Protein AF-0000000067841092 (afdb_homodimer)

Foldseek 3Di:
DDDPDDDDDPDDDDQWDAFPPPRHTQQDPVSDGDWDWDWDAADPPDPPHGDIDIGTHHPVRVVVVLVVVLVVVCVVCVVVVNNDDDSPCRPPDDDPPVPPPPD/DDDPDDDDDPDDDDQWDAFPPPRHTQQDPVSDGDWDWDWDAADPPDPPHGDIDIGTHHPVRVVVVLVVVLVVVCVVCVVVVNNDDDSPCRPPDDDPPVPPPPD

Radius of gyration: 22.0 Å; Cα contacts (8 Å, |Δi|>4): 301; chains: 2; bounding box: 64×61×65 Å

Sequence (206 aa):
MMMKITGRVETEAVVDVSCDVCGSSTRLETGSLQYGVLHAHWGFGALHDGERYEVHLCEPCFFQTIAYLKQERRITNMFEGDPQQPEDDFGLASRDDFFRDGHMMMKITGRVETEAVVDVSCDVCGSSTRLETGSLQYGVLHAHWGFGALHDGERYEVHLCEPCFFQTIAYLKQERRITNMFEGDPQQPEDDFGLASRDDFFRDGH

Solvent-accessible surface area (backbone atoms only — not comparable to full-atom values): 12360 Å² total; per-residue (Å²): 133,84,79,82,80,84,74,92,71,87,67,93,64,92,85,71,52,54,14,71,47,77,57,46,74,20,54,44,95,89,64,48,76,45,52,25,40,40,34,33,66,34,44,88,91,45,95,54,49,42,35,26,34,52,34,41,24,25,64,68,58,37,52,53,49,51,50,50,47,51,52,51,21,51,55,49,20,60,73,66,72,51,79,67,75,78,66,90,56,68,37,57,66,48,66,71,70,67,74,68,66,78,114,132,86,79,82,81,84,74,90,71,86,66,93,63,92,85,70,52,53,13,69,47,78,58,45,71,20,54,44,95,88,65,48,77,46,53,25,41,41,35,32,65,35,44,90,92,45,97,54,49,42,35,27,35,51,36,43,24,26,64,69,58,36,52,51,50,50,52,50,48,51,50,51,21,52,56,48,20,61,74,67,72,52,78,67,73,78,66,90,56,68,36,57,67,47,64,69,69,67,76,67,66,78,110

pLDDT: mean 79.76, std 18.79, range [28.19, 97.62]

Organism: Pseudomonas putida (strain ATCC 47054 / DSM 6125 / CFBP 8728 / NCIMB 11950 / KT2440) (NCBI:txid160488)

Secondary structure (DSSP, 8-state):
-----------------B-TTT--B-B-TTS-B--EEEEEE--TTSTTTTEEEEEEE-HHHHHHHHHHHHHHHHHHHHHHT---S-STTTTEEEE---GGG--/-----------------B-TTT--B-B-TTS-B--EEEEEE--TTSTTTTEEEEEEE-HHHHHHHHHHHHHHHHHHHHHHT---S-STTTTEEEE---GGG--

Structure (mmCIF, N/CA/C/O backbone):
data_AF-0000000067841092-model_v1
#
loop_
_entity.id
_entity.type
_entity.pdbx_description
1 polymer 'Small CPxCG-related zinc finger protein'
#
loop_
_atom_site.group_PDB
_atom_site.id
_atom_site.type_symbol
_atom_site.label_atom_id
_atom_site.label_alt_id
_atom_site.label_comp_id
_atom_site.label_asym_id
_atom_site.label_entity_id
_atom_site.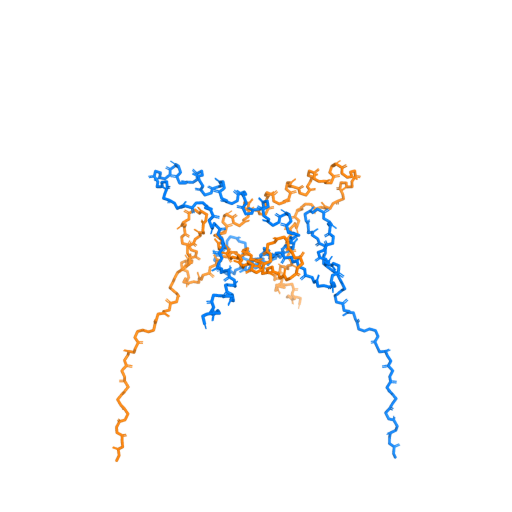label_seq_id
_atom_site.pdbx_PDB_ins_code
_atom_site.Cartn_x
_atom_site.Cartn_y
_atom_site.Cartn_z
_atom_site.occupancy
_atom_site.B_iso_or_equiv
_atom_site.auth_seq_id
_atom_site.auth_comp_id
_atom_site.auth_asym_id
_atom_site.auth_atom_id
_atom_site.pdbx_PDB_model_num
ATOM 1 N N . MET A 1 1 ? 46.219 29.125 4.723 1 48.03 1 MET A N 1
ATOM 2 C CA . MET A 1 1 ? 45.125 28.688 5.594 1 48.03 1 MET A CA 1
ATOM 3 C C . MET A 1 1 ? 43.781 28.906 4.934 1 48.03 1 MET A C 1
ATOM 5 O O . MET A 1 1 ? 43.438 30.031 4.539 1 48.03 1 MET A O 1
ATOM 9 N N . MET A 1 2 ? 43.25 27.938 4.176 1 62.5 2 MET A N 1
ATOM 10 C CA . MET A 1 2 ? 42 28.062 3.412 1 62.5 2 MET A CA 1
ATOM 11 C C . MET A 1 2 ? 40.812 28.172 4.344 1 62.5 2 MET A C 1
ATOM 13 O O . MET A 1 2 ? 40.688 27.422 5.316 1 62.5 2 MET A O 1
ATOM 17 N N . MET A 1 3 ? 40.188 29.344 4.543 1 57.62 3 MET A N 1
ATOM 18 C CA . MET A 1 3 ? 39.031 29.578 5.41 1 57.62 3 MET A CA 1
ATOM 19 C C . MET A 1 3 ? 37.781 28.891 4.852 1 57.62 3 MET A C 1
ATOM 21 O O . MET A 1 3 ? 37.406 29.109 3.695 1 57.62 3 MET A O 1
ATOM 25 N N . LYS A 1 4 ? 37.375 27.75 5.301 1 67 4 LYS A N 1
ATOM 26 C CA . LYS A 1 4 ? 36.094 27.125 4.98 1 67 4 LYS A CA 1
ATOM 27 C C . LYS A 1 4 ? 34.938 28.031 5.391 1 67 4 LYS A C 1
ATOM 29 O O . LYS A 1 4 ? 34.906 28.562 6.496 1 67 4 LYS A O 1
ATOM 34 N N . ILE A 1 5 ? 34.219 28.688 4.449 1 66.31 5 ILE A N 1
ATOM 35 C CA . ILE A 1 5 ? 33.031 29.469 4.746 1 66.31 5 ILE A CA 1
ATOM 36 C C . ILE A 1 5 ? 31.828 28.531 4.828 1 66.31 5 ILE A C 1
ATOM 38 O O . ILE A 1 5 ? 31.531 27.812 3.877 1 66.31 5 ILE A O 1
ATOM 42 N N . THR A 1 6 ? 31.328 28.219 5.938 1 66.94 6 THR A N 1
ATOM 43 C CA . THR A 1 6 ? 30.156 27.375 6.145 1 66.94 6 THR A CA 1
ATOM 44 C C . THR A 1 6 ? 28.875 28.188 6.164 1 66.94 6 THR A C 1
ATOM 46 O O . THR A 1 6 ? 28.875 29.344 6.625 1 66.94 6 THR A O 1
ATOM 49 N N . GLY A 1 7 ? 28.016 28.109 5.051 1 63.88 7 GLY A N 1
ATOM 50 C CA . GLY A 1 7 ? 26.719 28.766 5.105 1 63.88 7 GLY A CA 1
ATOM 51 C C . GLY A 1 7 ? 25.562 27.812 5.238 1 63.88 7 GLY A C 1
ATOM 52 O O . GLY A 1 7 ? 25.75 26.594 5.172 1 63.88 7 GLY A O 1
ATOM 53 N N . ARG A 1 8 ? 24.391 28.328 5.758 1 65.44 8 ARG A N 1
ATOM 54 C CA . ARG A 1 8 ? 23.141 27.562 5.906 1 65.44 8 ARG A CA 1
ATOM 55 C C . ARG A 1 8 ? 22.5 27.312 4.551 1 65.44 8 ARG A C 1
ATOM 57 O O . ARG A 1 8 ? 22.344 28.234 3.75 1 65.44 8 ARG A O 1
ATOM 64 N N . VAL A 1 9 ? 22.719 26.062 3.982 1 67.38 9 VAL A N 1
ATOM 65 C CA . VAL A 1 9 ? 22 25.719 2.762 1 67.38 9 VAL A CA 1
ATOM 66 C C . VAL A 1 9 ? 20.641 25.141 3.117 1 67.38 9 VAL A C 1
ATOM 68 O O . VAL A 1 9 ? 20.531 24.312 4.031 1 67.38 9 VAL A O 1
ATOM 71 N N . GLU A 1 10 ? 19.562 25.875 2.773 1 62.41 10 GLU A N 1
ATOM 72 C CA . GLU A 1 10 ? 18.219 25.344 2.928 1 62.41 10 GLU A CA 1
ATOM 73 C C . GLU A 1 10 ? 18 24.125 2.039 1 62.41 10 GLU A C 1
ATOM 75 O O . GLU A 1 10 ? 18.25 24.172 0.832 1 62.41 10 GLU A O 1
ATOM 80 N N . THR A 1 11 ? 18.312 22.938 2.697 1 70.81 11 THR A N 1
ATOM 81 C CA . THR A 1 11 ? 18 21.766 1.894 1 70.81 11 THR A CA 1
ATOM 82 C C . THR A 1 11 ? 16.516 21.453 1.913 1 70.81 11 THR A C 1
ATOM 84 O O . THR A 1 11 ? 15.82 21.797 2.879 1 70.81 11 THR A O 1
ATOM 87 N N . GLU A 1 12 ? 15.992 21.156 0.729 1 68.31 12 GLU A N 1
ATOM 88 C CA . GLU A 1 12 ? 14.594 20.75 0.657 1 68.31 12 GLU A CA 1
ATOM 89 C C . GLU A 1 12 ? 14.344 19.484 1.46 1 68.31 12 GLU A C 1
ATOM 91 O O . GLU A 1 12 ? 15.031 18.469 1.272 1 68.31 12 GLU A O 1
ATOM 96 N N . ALA A 1 13 ? 13.852 19.719 2.719 1 75.62 13 ALA A N 1
ATOM 97 C CA . ALA A 1 13 ? 13.477 18.547 3.5 1 75.62 13 ALA A CA 1
ATOM 98 C C . ALA A 1 13 ? 11.969 18.312 3.449 1 75.62 13 ALA A C 1
ATOM 100 O O . ALA A 1 13 ? 11.188 19.266 3.334 1 75.62 13 ALA A O 1
ATOM 101 N N . VAL A 1 14 ? 11.633 16.953 3.273 1 72 14 VAL A N 1
ATOM 102 C CA . VAL A 1 14 ? 10.203 16.656 3.354 1 72 14 VAL A CA 1
ATOM 103 C C . VAL A 1 14 ? 9.664 17.078 4.719 1 72 14 VAL A C 1
ATOM 105 O O . VAL A 1 14 ? 10.094 16.547 5.75 1 72 14 VAL A O 1
ATOM 108 N N . VAL A 1 15 ? 8.789 18.125 4.742 1 81.75 15 VAL A N 1
ATOM 109 C CA . VAL A 1 15 ? 8.281 18.656 6.008 1 81.75 15 VAL A CA 1
ATOM 110 C C . VAL A 1 15 ? 6.926 18.031 6.32 1 81.75 15 VAL A C 1
ATOM 112 O O . VAL A 1 15 ? 6.551 17.906 7.488 1 81.75 15 VAL A O 1
ATOM 115 N N . ASP A 1 16 ? 6.207 17.625 5.242 1 90.38 16 ASP A N 1
ATOM 116 C CA . ASP A 1 16 ? 4.898 17.016 5.469 1 90.38 16 ASP A CA 1
ATOM 117 C C . ASP A 1 16 ? 4.496 16.125 4.289 1 90.38 16 ASP A C 1
ATOM 119 O O . ASP A 1 16 ? 5.027 16.266 3.188 1 90.38 16 ASP A O 1
ATOM 123 N N . VAL A 1 17 ? 3.695 15.148 4.578 1 92.94 17 VAL A N 1
ATOM 124 C CA . VAL A 1 17 ? 3.078 14.297 3.566 1 92.94 17 VAL A CA 1
ATOM 125 C C . VAL A 1 17 ? 1.558 14.391 3.668 1 92.94 17 VAL A C 1
ATOM 127 O O . VAL A 1 17 ? 0.985 14.156 4.734 1 92.94 17 VAL A O 1
ATOM 130 N N . SER A 1 18 ? 0.948 14.812 2.562 1 94.94 18 SER A N 1
ATOM 131 C CA . SER A 1 18 ? -0.51 14.867 2.547 1 94.94 18 SER A CA 1
ATOM 132 C C . SER A 1 18 ? -1.109 13.562 2.033 1 94.94 18 SER A C 1
ATOM 134 O O . SER A 1 18 ? -0.555 12.938 1.132 1 94.94 18 SER A O 1
ATOM 136 N N . CYS A 1 19 ? -2.189 13.203 2.605 1 96.19 19 CYS A N 1
ATOM 137 C CA . CYS A 1 19 ? -2.943 12.055 2.111 1 96.19 19 CYS A CA 1
ATOM 138 C C . CYS A 1 19 ? -3.389 12.281 0.671 1 96.19 19 CYS A C 1
ATOM 140 O O . CYS A 1 19 ? -3.994 13.305 0.354 1 96.19 19 CYS A O 1
ATOM 142 N N . ASP A 1 20 ? -3.168 11.281 -0.149 1 94.44 20 ASP A N 1
ATOM 143 C CA . ASP A 1 20 ? -3.48 11.414 -1.568 1 94.44 20 ASP A CA 1
ATOM 144 C C . ASP A 1 20 ? -4.984 11.32 -1.812 1 94.44 20 ASP A C 1
ATOM 146 O O . ASP A 1 20 ? -5.465 11.672 -2.893 1 94.44 20 ASP A O 1
ATOM 150 N N . VAL A 1 21 ? -5.719 10.891 -0.844 1 95.25 21 VAL A N 1
ATOM 151 C CA . VAL A 1 21 ? -7.156 10.688 -1.006 1 95.25 21 VAL A CA 1
ATOM 152 C C . VAL A 1 21 ? -7.914 11.906 -0.498 1 95.25 21 VAL A C 1
ATOM 154 O O . VAL A 1 21 ? -8.633 12.562 -1.259 1 95.25 21 VAL A O 1
ATOM 157 N N . CYS A 1 22 ? -7.625 12.312 0.733 1 94.56 22 CYS A N 1
ATOM 158 C CA . CYS A 1 22 ? -8.469 13.328 1.348 1 94.56 22 CYS A CA 1
ATOM 159 C C . CYS A 1 22 ? -7.727 14.648 1.476 1 94.56 22 CYS A C 1
ATOM 161 O O . CYS A 1 22 ? -8.328 15.672 1.81 1 94.56 22 CYS A O 1
ATOM 163 N N . GLY A 1 23 ? -6.418 14.617 1.379 1 93.56 23 GLY A N 1
ATOM 164 C CA . GLY A 1 23 ? -5.641 15.852 1.391 1 93.56 23 GLY A CA 1
ATOM 165 C C . GLY A 1 23 ? -5.168 16.234 2.777 1 93.56 23 GLY A C 1
ATOM 166 O O . GLY A 1 23 ? -4.422 17.203 2.932 1 93.56 23 GLY A O 1
ATOM 167 N N . SER A 1 24 ? -5.523 15.477 3.732 1 93.75 24 SER A N 1
ATOM 168 C CA . SER A 1 24 ? -5.133 15.82 5.098 1 93.75 24 SER A CA 1
ATOM 169 C C . SER A 1 24 ? -3.639 15.594 5.312 1 93.75 24 SER A C 1
ATOM 171 O O . SER A 1 24 ? -3.049 14.688 4.715 1 93.75 24 SER A O 1
ATOM 173 N N . SER A 1 25 ? -3.094 16.391 6.207 1 94.44 25 SER A N 1
ATOM 174 C CA . SER A 1 25 ? -1.707 16.203 6.617 1 94.44 25 SER A CA 1
ATOM 175 C C . SER A 1 25 ? -1.536 14.914 7.418 1 94.44 25 SER A C 1
ATOM 177 O O . SER A 1 25 ? -2.414 14.539 8.203 1 94.44 25 SER A O 1
ATOM 179 N N . THR A 1 26 ? -0.365 14.266 7.23 1 95.44 26 THR A N 1
ATOM 180 C CA . THR A 1 26 ? -0.086 13.047 7.992 1 95.44 26 THR A CA 1
ATOM 181 C C . THR A 1 26 ? 0.897 13.336 9.125 1 95.44 26 THR A C 1
ATOM 183 O O . THR A 1 26 ? 1.404 12.406 9.766 1 95.44 26 THR A O 1
ATOM 186 N N . ARG A 1 27 ? 1.208 14.555 9.312 1 93.75 27 ARG A N 1
ATOM 187 C CA . ARG A 1 27 ? 2.078 14.977 10.406 1 93.75 27 ARG A CA 1
ATOM 188 C C . ARG A 1 27 ? 1.312 15.039 11.727 1 93.75 27 ARG A C 1
ATOM 190 O O . ARG A 1 27 ? 0.289 15.727 11.82 1 93.75 27 ARG A O 1
ATOM 197 N N . LEU A 1 28 ? 1.836 14.312 12.727 1 92.44 28 LEU A N 1
ATOM 198 C CA . LEU A 1 28 ? 1.218 14.336 14.047 1 92.44 28 LEU A CA 1
ATOM 199 C C . LEU A 1 28 ? 1.711 15.531 14.852 1 92.44 28 LEU A C 1
ATOM 201 O O . LEU A 1 28 ? 2.654 16.219 14.445 1 92.44 28 LEU A O 1
ATOM 205 N N . GLU A 1 29 ? 1.059 15.797 15.961 1 87.88 29 GLU A N 1
ATOM 206 C CA . GLU A 1 29 ? 1.453 16.891 16.844 1 87.88 29 GLU A CA 1
ATOM 207 C C . GLU A 1 29 ? 2.883 16.703 17.344 1 87.88 29 GLU A C 1
ATOM 209 O O . GLU A 1 29 ? 3.592 17.688 17.594 1 87.88 29 GLU A O 1
ATOM 214 N N . THR A 1 30 ? 3.295 15.492 17.484 1 87.44 30 THR A N 1
ATOM 215 C CA . THR A 1 30 ? 4.637 15.164 17.938 1 87.44 30 THR A CA 1
ATOM 216 C C . THR A 1 30 ? 5.68 15.531 16.891 1 87.44 30 THR A C 1
ATOM 218 O O . T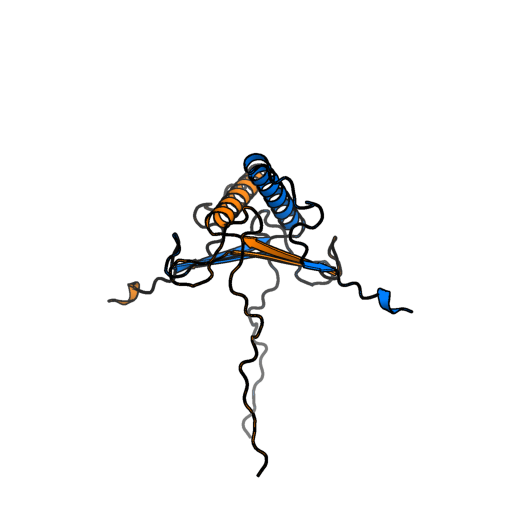HR A 1 30 ? 6.879 15.531 17.172 1 87.44 30 THR A O 1
ATOM 221 N N . GLY A 1 31 ? 5.188 15.781 15.656 1 89.06 31 GLY A N 1
ATOM 222 C CA . GLY A 1 31 ? 6.102 16.109 14.578 1 89.06 31 GLY A CA 1
ATOM 223 C C . GLY A 1 31 ? 6.391 14.922 13.672 1 89.06 31 GLY A C 1
ATOM 224 O O . GLY A 1 31 ? 6.953 15.086 12.586 1 89.06 31 GLY A O 1
ATOM 225 N N . SER A 1 32 ? 6.004 13.82 14.055 1 91.44 32 SER A N 1
ATOM 226 C CA . SER A 1 32 ? 6.27 12.625 13.273 1 91.44 32 SER A CA 1
ATOM 227 C C . SER A 1 32 ? 5.281 12.484 12.117 1 91.44 32 SER A C 1
ATOM 229 O O . SER A 1 32 ? 4.121 12.883 12.234 1 91.44 32 SER A O 1
ATOM 231 N N . LEU A 1 33 ? 5.797 11.93 11.023 1 92.56 33 LEU A N 1
ATOM 232 C CA . LEU A 1 33 ? 4.949 11.602 9.883 1 92.56 33 LEU A CA 1
ATOM 233 C C . LEU A 1 33 ? 4.434 10.164 9.977 1 92.56 33 LEU A C 1
ATOM 235 O O . LEU A 1 33 ? 5.223 9.227 10.078 1 92.56 33 LEU A O 1
ATOM 239 N N . GLN A 1 34 ? 3.109 10.039 10.055 1 93.56 34 GLN A N 1
ATOM 240 C CA . GLN A 1 34 ? 2.48 8.727 10.148 1 93.56 34 GLN A CA 1
ATOM 241 C C . GLN A 1 34 ? 1.478 8.508 9.023 1 93.56 34 GLN A C 1
ATOM 243 O O . GLN A 1 34 ? 0.443 9.172 8.969 1 93.56 34 GLN A O 1
ATOM 248 N N . TYR A 1 35 ? 1.843 7.621 8.148 1 96.12 35 TYR A N 1
ATOM 249 C CA . TYR A 1 35 ? 0.972 7.355 7.008 1 96.12 35 TYR A CA 1
ATOM 250 C C . TYR A 1 35 ? 1.185 5.941 6.477 1 96.12 35 TYR A C 1
ATOM 252 O O . TYR A 1 35 ? 2.197 5.305 6.777 1 96.12 35 TYR A O 1
ATOM 260 N N . GLY A 1 36 ? 0.156 5.359 5.836 1 97.19 36 GLY A N 1
ATOM 261 C CA . GLY A 1 36 ? 0.292 4.133 5.07 1 97.19 36 GLY A CA 1
ATOM 262 C C . GLY A 1 36 ? 0.669 4.367 3.621 1 97.19 36 GLY A C 1
ATOM 263 O O . GLY A 1 36 ? 0.52 5.48 3.109 1 97.19 36 GLY A O 1
ATOM 264 N N . VAL A 1 37 ? 1.295 3.371 3.01 1 96.88 37 VAL A N 1
ATOM 265 C CA . VAL A 1 37 ? 1.716 3.49 1.618 1 96.88 37 VAL A CA 1
ATOM 266 C C . VAL A 1 37 ? 1.188 2.301 0.817 1 96.88 37 VAL A C 1
ATOM 268 O O . VAL A 1 37 ? 1.332 1.15 1.234 1 96.88 37 VAL A O 1
ATOM 271 N N . LEU A 1 38 ? 0.474 2.59 -0.283 1 97.62 38 LEU A N 1
ATOM 272 C CA . LEU A 1 38 ? 0.168 1.627 -1.335 1 97.62 38 LEU A CA 1
ATOM 273 C C . LEU A 1 38 ? 1.107 1.803 -2.523 1 97.62 38 LEU A C 1
ATOM 275 O O . LEU A 1 38 ? 1.132 2.865 -3.148 1 97.62 38 LEU A O 1
ATOM 279 N N . HIS A 1 39 ? 1.909 0.795 -2.807 1 96.69 39 HIS A N 1
ATOM 280 C CA . HIS A 1 39 ? 2.863 0.954 -3.898 1 96.69 39 HIS A CA 1
ATOM 281 C C . HIS A 1 39 ? 3.031 -0.346 -4.676 1 96.69 39 HIS A C 1
ATOM 283 O O . HIS A 1 39 ? 2.729 -1.426 -4.164 1 96.69 39 HIS A O 1
ATOM 289 N N . ALA A 1 40 ? 3.438 -0.177 -5.875 1 95.62 40 ALA A N 1
ATOM 290 C CA . ALA A 1 40 ? 3.793 -1.292 -6.75 1 95.62 40 ALA A CA 1
ATOM 291 C C . ALA A 1 40 ? 4.742 -0.84 -7.855 1 95.62 40 ALA A C 1
ATOM 293 O O . ALA A 1 40 ? 4.742 0.332 -8.242 1 95.62 40 ALA A O 1
ATOM 294 N N . HIS A 1 41 ? 5.617 -1.742 -8.172 1 94.19 41 HIS A N 1
ATOM 295 C CA . HIS A 1 41 ? 6.438 -1.612 -9.367 1 94.19 41 HIS A CA 1
ATOM 296 C C . HIS A 1 41 ? 6.273 -2.82 -10.289 1 94.19 41 HIS A C 1
ATOM 298 O O . HIS A 1 41 ? 6.742 -3.914 -9.969 1 94.19 41 HIS A O 1
ATOM 304 N N . TRP A 1 42 ? 5.68 -2.553 -11.438 1 92.81 42 TRP A N 1
ATOM 305 C CA . TRP A 1 42 ? 5.363 -3.639 -12.359 1 92.81 42 TRP A CA 1
ATOM 306 C C . TRP A 1 42 ? 6.441 -3.779 -13.43 1 92.81 42 TRP A C 1
ATOM 308 O O . TRP A 1 42 ? 6.836 -2.793 -14.055 1 92.81 42 TRP A O 1
ATOM 318 N N . GLY A 1 43 ? 6.875 -4.961 -13.508 1 91.19 43 GLY A N 1
ATOM 319 C CA . GLY A 1 43 ? 7.922 -5.258 -14.477 1 91.19 43 GLY A CA 1
ATOM 320 C C . GLY A 1 43 ? 7.438 -6.102 -15.641 1 91.19 43 GLY A C 1
ATOM 321 O O . GLY A 1 43 ? 6.23 -6.238 -15.852 1 91.19 43 GLY A O 1
ATOM 322 N N . PHE A 1 44 ? 8.43 -6.602 -16.344 1 90.25 44 PHE A N 1
ATOM 323 C CA . PHE A 1 44 ? 8.156 -7.398 -17.531 1 90.25 44 PHE A CA 1
ATOM 324 C C . PHE A 1 44 ? 7.203 -8.539 -17.219 1 90.25 44 PHE A C 1
ATOM 326 O O . PHE A 1 44 ? 7.359 -9.227 -16.203 1 90.25 44 PHE A O 1
ATOM 333 N N . GLY A 1 45 ? 6.176 -8.727 -18.203 1 89 45 GLY A N 1
ATOM 334 C CA . GLY A 1 45 ? 5.203 -9.797 -18.031 1 89 45 GLY A CA 1
ATOM 335 C C . GLY A 1 45 ? 3.9 -9.312 -17.406 1 89 45 GLY A C 1
ATOM 336 O O . GLY A 1 45 ? 2.863 -9.969 -17.547 1 89 45 GLY A O 1
ATOM 337 N N . ALA A 1 46 ? 3.926 -8.227 -16.641 1 89 46 ALA A N 1
ATOM 338 C CA . ALA A 1 46 ? 2.715 -7.645 -16.078 1 89 46 ALA A CA 1
ATOM 339 C C . ALA A 1 46 ? 1.938 -6.863 -17.141 1 89 46 ALA A C 1
ATOM 341 O O . ALA A 1 46 ? 2.506 -6.43 -18.141 1 89 46 ALA A O 1
ATOM 342 N N . LEU A 1 47 ? 0.62 -6.738 -16.938 1 89.31 47 LEU A N 1
ATOM 343 C CA . LEU A 1 47 ? -0.226 -5.961 -17.828 1 89.31 47 LEU A CA 1
ATOM 344 C C . LEU A 1 47 ? 0.214 -4.5 -17.859 1 89.31 47 LEU A C 1
ATOM 346 O O . LEU A 1 47 ? 0.131 -3.848 -18.906 1 89.31 47 LEU A O 1
ATOM 350 N N . HIS A 1 48 ? 0.779 -4.004 -16.859 1 89.88 48 HIS A N 1
ATOM 351 C CA . HIS A 1 48 ? 1.183 -2.607 -16.719 1 89.88 48 HIS A CA 1
ATOM 352 C C . HIS A 1 48 ? 2.697 -2.48 -16.609 1 89.88 48 HIS A C 1
ATOM 354 O O . HIS A 1 48 ? 3.199 -1.681 -15.812 1 89.88 48 HIS A O 1
ATOM 360 N N . ASP A 1 49 ? 3.297 -3.203 -17.375 1 89.12 49 ASP A N 1
ATOM 361 C CA . ASP A 1 49 ? 4.754 -3.262 -17.406 1 89.12 49 ASP A CA 1
ATOM 362 C C . ASP A 1 49 ? 5.359 -1.859 -17.453 1 89.12 49 ASP A C 1
ATOM 364 O O . ASP A 1 49 ? 4.934 -1.015 -18.234 1 89.12 49 ASP A O 1
ATOM 368 N N . GLY A 1 50 ? 6.309 -1.638 -16.484 1 88.75 50 GLY A N 1
ATOM 369 C CA . GLY A 1 50 ? 7.039 -0.38 -16.5 1 88.75 50 GLY A CA 1
ATOM 370 C C . GLY A 1 50 ? 6.406 0.683 -15.617 1 88.75 50 GLY A C 1
ATOM 371 O O . GLY A 1 50 ? 6.965 1.769 -15.445 1 88.75 50 GLY A O 1
ATOM 372 N N . GLU A 1 51 ? 5.25 0.432 -15.055 1 89.38 51 GLU A N 1
ATOM 373 C CA . GLU A 1 51 ? 4.551 1.427 -14.242 1 89.38 51 GLU A CA 1
ATOM 374 C C . GLU A 1 51 ? 4.883 1.264 -12.758 1 89.38 51 GLU A C 1
ATOM 376 O O . GLU A 1 51 ? 4.988 0.141 -12.266 1 89.38 51 GLU A O 1
ATOM 381 N N . ARG A 1 52 ? 5.125 2.371 -12.133 1 92.38 52 ARG A N 1
ATOM 382 C CA . ARG A 1 52 ? 5.352 2.438 -10.695 1 92.38 52 ARG A CA 1
ATOM 383 C C . ARG A 1 52 ? 4.27 3.268 -10.008 1 92.38 52 ARG A C 1
ATOM 385 O O . ARG A 1 52 ? 3.959 4.379 -10.445 1 92.38 52 ARG A O 1
ATOM 392 N N . TYR A 1 53 ? 3.643 2.773 -9.023 1 93.25 53 TYR A N 1
ATOM 393 C CA . TYR A 1 53 ? 2.584 3.434 -8.273 1 93.25 53 TYR A CA 1
ATOM 394 C C . TYR A 1 53 ? 3.004 3.664 -6.828 1 93.25 53 TYR A C 1
ATOM 396 O O . TYR A 1 53 ? 3.715 2.842 -6.242 1 93.25 53 TYR A O 1
ATOM 404 N N . GLU A 1 54 ? 2.684 4.777 -6.27 1 94.94 54 GLU A N 1
ATOM 405 C CA . GLU A 1 54 ? 2.859 5.125 -4.863 1 94.94 54 GLU A CA 1
ATOM 406 C C . GLU A 1 54 ? 1.755 6.062 -4.383 1 94.94 54 GLU A C 1
ATOM 408 O O . GLU A 1 54 ? 1.572 7.148 -4.938 1 94.94 54 GLU A O 1
ATOM 413 N N . VAL A 1 55 ? 0.983 5.625 -3.463 1 95.5 55 VAL A N 1
ATOM 414 C CA . VAL A 1 55 ? -0.117 6.387 -2.885 1 95.5 55 VAL A CA 1
ATOM 415 C C . VAL A 1 55 ? 0.06 6.484 -1.371 1 95.5 55 VAL A C 1
ATOM 417 O O . VAL A 1 55 ? 0.288 5.473 -0.701 1 95.5 55 VAL A O 1
ATOM 420 N N . HIS A 1 56 ? 0.059 7.652 -0.816 1 96.44 56 HIS A N 1
ATOM 421 C CA . HIS A 1 56 ? 0.168 7.879 0.62 1 96.44 56 HIS A CA 1
ATOM 422 C C . HIS A 1 56 ? -1.204 8.094 1.251 1 96.44 56 HIS A C 1
ATOM 424 O O . HIS A 1 56 ? -2.014 8.867 0.74 1 96.44 56 HIS A O 1
ATOM 430 N N . LEU A 1 57 ? -1.412 7.387 2.348 1 97.25 57 LEU A N 1
ATOM 431 C CA . LEU A 1 57 ? -2.721 7.402 2.99 1 97.25 57 LEU A CA 1
ATOM 432 C C . LEU A 1 57 ? -2.602 7.828 4.449 1 97.25 57 LEU A C 1
ATOM 434 O O . LEU A 1 57 ? -1.754 7.316 5.184 1 97.25 57 LEU A O 1
ATOM 438 N N . CYS A 1 58 ? -3.453 8.797 4.859 1 96.81 58 CYS A N 1
ATOM 439 C CA . CYS A 1 58 ? -3.58 9.07 6.285 1 96.81 58 CYS A CA 1
ATOM 440 C C . CYS A 1 58 ? -4.199 7.887 7.016 1 96.81 58 CYS A C 1
ATOM 442 O O . CYS A 1 58 ? -4.668 6.938 6.379 1 96.81 58 CYS A O 1
ATOM 444 N N . GLU A 1 59 ? -4.172 7.949 8.328 1 96.88 59 GLU A N 1
ATOM 445 C CA . GLU A 1 59 ? -4.613 6.816 9.141 1 96.88 59 GLU A CA 1
ATOM 446 C C . GLU A 1 59 ? -6.074 6.473 8.867 1 96.88 59 GLU A C 1
ATOM 448 O O . GLU A 1 59 ? -6.41 5.312 8.625 1 96.88 59 GLU A O 1
ATOM 453 N N . PRO A 1 60 ? -7.004 7.418 8.805 1 96.5 60 PRO A N 1
ATOM 454 C CA . PRO A 1 60 ? -8.391 7.066 8.5 1 96.5 60 PRO A CA 1
ATOM 455 C C . PRO A 1 60 ? -8.547 6.465 7.105 1 96.5 60 PRO A C 1
ATOM 457 O O . PRO A 1 60 ? -9.227 5.449 6.938 1 96.5 60 PRO A O 1
ATOM 460 N N . CYS A 1 61 ? -7.953 7.043 6.102 1 97.12 61 CYS A N 1
ATOM 461 C CA . CYS A 1 61 ? -8.07 6.531 4.742 1 97.12 61 CYS A CA 1
ATOM 462 C C . CYS A 1 61 ? -7.434 5.152 4.621 1 97.12 61 CYS A C 1
ATOM 464 O O . CYS A 1 61 ? -7.91 4.309 3.859 1 97.12 61 CYS A O 1
ATOM 466 N N . PHE A 1 62 ? -6.359 4.938 5.316 1 97.5 62 PHE A N 1
ATOM 467 C CA . PHE A 1 62 ? -5.711 3.631 5.328 1 97.5 62 PHE A CA 1
ATOM 468 C C . PHE A 1 62 ? -6.672 2.557 5.824 1 97.5 62 PHE A C 1
ATOM 470 O O . PHE A 1 62 ? -6.867 1.537 5.16 1 97.5 62 PHE A O 1
ATOM 477 N N . PHE A 1 63 ? -7.258 2.771 6.922 1 96.25 63 PHE A N 1
ATOM 478 C CA . PHE A 1 63 ? -8.094 1.734 7.508 1 96.25 63 PHE A CA 1
ATOM 479 C C . PHE A 1 63 ? -9.398 1.589 6.734 1 96.25 63 PHE A C 1
ATOM 481 O O . PHE A 1 63 ? -9.984 0.503 6.684 1 96.25 63 PHE A O 1
ATOM 488 N N . GLN A 1 64 ? -9.867 2.721 6.121 1 97.19 64 GLN A N 1
ATOM 489 C CA . GLN A 1 64 ? -10.969 2.559 5.184 1 97.19 64 GLN A CA 1
ATOM 490 C C . GLN A 1 64 ? -10.586 1.627 4.039 1 97.19 64 GLN A C 1
ATOM 492 O O . GLN A 1 64 ? -11.406 0.818 3.588 1 97.19 64 GLN A O 1
ATOM 497 N N . THR A 1 65 ? -9.398 1.765 3.516 1 97.5 65 THR A N 1
ATOM 498 C CA . THR A 1 65 ? -8.906 0.889 2.455 1 97.5 65 THR A CA 1
ATOM 499 C C . THR A 1 65 ? -8.828 -0.555 2.941 1 97.5 65 THR A C 1
ATOM 501 O O . THR A 1 65 ? -9.227 -1.479 2.23 1 97.5 65 THR A O 1
ATOM 504 N N . ILE A 1 66 ? -8.281 -0.767 4.195 1 96.31 66 ILE A N 1
ATOM 505 C CA . ILE A 1 66 ? -8.234 -2.096 4.793 1 96.31 66 ILE A CA 1
ATOM 506 C C . ILE A 1 66 ? -9.641 -2.689 4.848 1 96.31 66 ILE A C 1
ATOM 508 O O . ILE A 1 66 ? -9.852 -3.85 4.484 1 96.31 66 ILE A O 1
ATOM 512 N N . ALA A 1 67 ? -10.602 -1.915 5.301 1 95.25 67 ALA A N 1
ATOM 513 C CA . ALA A 1 67 ? -11.984 -2.373 5.379 1 95.25 67 ALA A CA 1
ATOM 514 C C . ALA A 1 67 ? -12.5 -2.783 4 1 95.25 67 ALA A C 1
ATOM 516 O O . ALA A 1 67 ? -13.188 -3.799 3.867 1 95.25 67 ALA A O 1
ATOM 517 N N . TYR A 1 68 ? -12.25 -1.989 3.027 1 96.12 68 TYR A N 1
ATOM 518 C CA . TYR A 1 68 ? -12.641 -2.303 1.658 1 96.12 68 TYR A CA 1
ATOM 519 C C . TYR A 1 68 ? -12.062 -3.641 1.218 1 96.12 68 TYR A C 1
ATOM 521 O O . TYR A 1 68 ? -12.781 -4.492 0.686 1 96.12 68 TYR A O 1
ATOM 529 N N . LEU A 1 69 ? -10.75 -3.83 1.41 1 96.62 69 LEU A N 1
ATOM 530 C CA . LEU A 1 69 ? -10.078 -5.051 0.982 1 96.62 69 LEU A CA 1
ATOM 531 C C . LEU A 1 69 ? -10.641 -6.266 1.72 1 96.62 69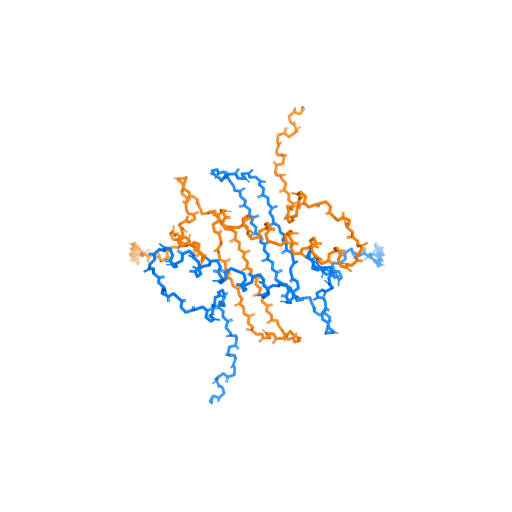 LEU A C 1
ATOM 533 O O . LEU A 1 69 ? -10.758 -7.348 1.141 1 96.62 69 LEU A O 1
ATOM 537 N N . LYS A 1 70 ? -10.961 -6.07 3.02 1 93.38 70 LYS A N 1
ATOM 538 C CA . LYS A 1 70 ? -11.602 -7.133 3.785 1 93.38 70 LYS A CA 1
ATOM 539 C C . LYS A 1 70 ? -12.938 -7.531 3.162 1 93.38 70 LYS A C 1
ATOM 541 O O . LYS A 1 70 ? -13.25 -8.719 3.051 1 93.38 70 LYS A O 1
ATOM 546 N N . GLN A 1 71 ? -13.703 -6.535 2.84 1 93.88 71 GLN A N 1
ATOM 547 C CA . GLN A 1 71 ? -14.992 -6.781 2.201 1 93.88 71 GLN A CA 1
ATOM 548 C C . GLN A 1 71 ? -14.82 -7.531 0.883 1 93.88 71 GLN A C 1
ATOM 550 O O . GLN A 1 71 ? -15.555 -8.477 0.598 1 93.88 71 GLN A O 1
ATOM 555 N N . GLU A 1 72 ? -13.875 -7.105 0.037 1 94.44 72 GLU A N 1
ATOM 556 C CA . GLU A 1 72 ? -13.617 -7.762 -1.24 1 94.44 72 GLU A CA 1
ATOM 557 C C . GLU A 1 72 ? -13.211 -9.219 -1.041 1 94.44 72 GLU A C 1
ATOM 559 O O . GLU A 1 72 ? -13.609 -10.094 -1.819 1 94.44 72 GLU A O 1
ATOM 564 N N . ARG A 1 73 ? -12.383 -9.461 -0.078 1 92.62 73 ARG A N 1
ATOM 565 C CA . ARG A 1 73 ? -12.008 -10.836 0.237 1 92.62 73 ARG A CA 1
ATOM 566 C C . ARG A 1 73 ? -13.227 -11.672 0.595 1 92.62 73 ARG A C 1
ATOM 568 O O . ARG A 1 73 ? -13.359 -12.812 0.149 1 92.62 73 ARG A O 1
ATOM 575 N N . ARG A 1 74 ? -14.102 -11.141 1.456 1 90.31 74 ARG A N 1
ATOM 576 C CA . ARG A 1 74 ? -15.336 -11.828 1.836 1 90.31 74 ARG A CA 1
ATOM 577 C C . ARG A 1 74 ? -16.172 -12.156 0.61 1 90.31 74 ARG A C 1
ATOM 579 O O . ARG A 1 74 ? -16.703 -13.266 0.489 1 90.31 74 ARG A O 1
ATOM 586 N N . ILE A 1 75 ? -16.25 -11.25 -0.269 1 90.19 75 ILE A N 1
ATOM 587 C CA . ILE A 1 75 ? -17.047 -11.414 -1.476 1 90.19 75 ILE A CA 1
ATOM 588 C C . ILE A 1 75 ? -16.453 -12.523 -2.342 1 90.19 75 ILE A C 1
ATOM 590 O O . ILE A 1 75 ? -17.188 -13.383 -2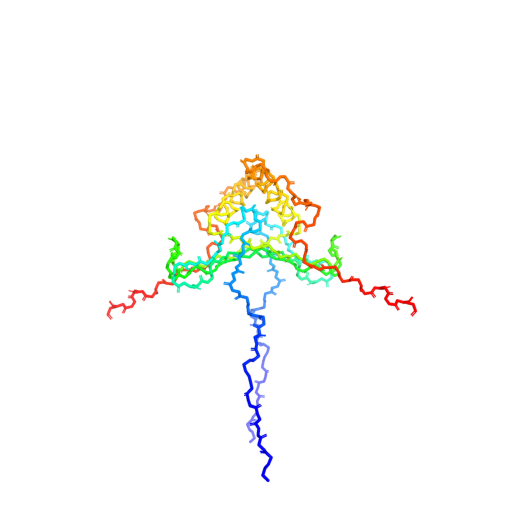.848 1 90.19 75 ILE A O 1
ATOM 594 N N . THR A 1 76 ? -15.125 -12.484 -2.525 1 87.25 76 THR A N 1
ATOM 595 C CA . THR A 1 76 ? -14.438 -13.484 -3.34 1 87.25 76 THR A CA 1
ATOM 596 C C . THR A 1 76 ? -14.617 -14.875 -2.75 1 87.25 76 THR A C 1
ATOM 598 O O . THR A 1 76 ? -14.812 -15.852 -3.484 1 87.25 76 THR A O 1
ATOM 601 N N . ASN A 1 77 ? -14.539 -14.969 -1.402 1 83.06 77 ASN A N 1
ATOM 602 C CA . ASN A 1 77 ? -14.641 -16.25 -0.724 1 83.06 77 ASN A CA 1
ATOM 603 C C . ASN A 1 77 ? -16.062 -16.797 -0.773 1 83.06 77 ASN A C 1
ATOM 605 O O . ASN A 1 77 ? -16.266 -18.016 -0.779 1 83.06 77 ASN A O 1
ATOM 609 N N . MET A 1 78 ? -16.969 -15.945 -0.542 1 77.19 78 MET A N 1
ATOM 610 C CA . MET A 1 78 ? -18.359 -16.375 -0.671 1 77.19 78 MET A CA 1
ATOM 611 C C . MET A 1 78 ? -18.594 -17.062 -2.012 1 77.19 78 MET A C 1
ATOM 613 O O . MET A 1 78 ? -19.297 -18.062 -2.08 1 77.19 78 MET A O 1
ATOM 617 N N . PHE A 1 79 ? -17.953 -16.609 -2.939 1 71.31 79 PHE A N 1
ATOM 618 C CA . PHE A 1 79 ? -18.141 -17.141 -4.281 1 71.31 79 PHE A CA 1
ATOM 619 C C . PHE A 1 79 ? -17.297 -18.406 -4.48 1 71.31 79 PHE A C 1
ATOM 621 O O . PHE A 1 79 ? -17.656 -19.281 -5.27 1 71.31 79 PHE A O 1
ATOM 628 N N . GLU A 1 80 ? -16.219 -18.422 -3.695 1 69.38 80 GLU A N 1
ATOM 629 C CA . GLU A 1 80 ? -15.344 -19.578 -3.83 1 69.38 80 GLU A CA 1
ATOM 630 C C . GLU A 1 80 ? -15.711 -20.672 -2.828 1 69.38 80 GLU A C 1
ATOM 632 O O . GLU A 1 80 ? -15.164 -21.766 -2.879 1 69.38 80 GLU A O 1
ATOM 637 N N . GLY A 1 81 ? -16.859 -20.375 -1.991 1 60.78 81 GLY A N 1
ATOM 638 C CA . GLY A 1 81 ? -17.312 -21.375 -1.026 1 60.78 81 GLY A CA 1
ATOM 639 C C . GLY A 1 81 ? -16.312 -21.609 0.093 1 60.78 81 GLY A C 1
ATOM 640 O O . GLY A 1 81 ? -16.297 -22.672 0.709 1 60.78 81 GLY A O 1
ATOM 641 N N . ASP A 1 82 ? -15.164 -20.859 0.24 1 54.84 82 ASP A N 1
ATOM 642 C CA . ASP A 1 82 ? -14.188 -20.984 1.319 1 54.84 82 ASP A CA 1
ATOM 643 C C . ASP A 1 82 ? -14.289 -19.812 2.293 1 54.84 82 ASP A C 1
ATOM 645 O O . ASP A 1 82 ? -13.57 -18.828 2.154 1 54.84 82 ASP A O 1
ATOM 649 N N . PRO A 1 83 ? -15.312 -19.828 3.115 1 52.88 83 PRO A N 1
ATOM 650 C CA . PRO A 1 83 ? -15.516 -18.719 4.051 1 52.88 83 PRO A CA 1
ATOM 651 C C . PRO A 1 83 ? -14.352 -18.562 5.027 1 52.88 83 PRO A C 1
ATOM 653 O O . PRO A 1 83 ? -14.516 -17.984 6.102 1 52.88 83 PRO A O 1
ATOM 656 N N . GLN A 1 84 ? -13.141 -19.125 4.848 1 49.44 84 GLN A N 1
ATOM 657 C CA . GLN A 1 84 ? -12.203 -19.391 5.934 1 49.44 84 GLN A CA 1
ATOM 658 C C . GLN A 1 84 ? -11.844 -18.125 6.688 1 49.44 84 GLN A C 1
ATOM 660 O O . GLN A 1 84 ? -11.43 -18.172 7.848 1 49.44 84 GLN A O 1
ATOM 665 N N . GLN A 1 85 ? -11.133 -17.094 6.176 1 51.25 85 GLN A N 1
ATOM 666 C CA . GLN A 1 85 ? -10.094 -16.5 7 1 51.25 85 GLN A CA 1
ATOM 667 C C . GLN A 1 85 ? -10.672 -15.414 7.91 1 51.25 85 GLN A C 1
ATOM 669 O O . GLN A 1 85 ? -11.516 -14.625 7.488 1 51.25 85 GLN A O 1
ATOM 674 N N . PRO A 1 86 ? -10.57 -15.617 9.203 1 49.53 86 PRO A N 1
ATOM 675 C CA . PRO A 1 86 ? -10.969 -14.609 10.188 1 49.53 86 PRO A CA 1
ATOM 676 C C . PRO A 1 86 ? -10.484 -13.211 9.836 1 49.53 86 PRO A C 1
ATOM 678 O O . PRO A 1 86 ? -9.367 -13.047 9.32 1 49.53 86 PRO A O 1
ATOM 681 N N . GLU A 1 87 ? -11.43 -12.375 9.453 1 58.47 87 GLU A N 1
ATOM 682 C CA . GLU A 1 87 ? -11.398 -11.008 8.938 1 58.47 87 GLU A CA 1
ATOM 683 C C . GLU A 1 87 ? -10.68 -10.07 9.898 1 58.47 87 GLU A C 1
ATOM 685 O O . GLU A 1 87 ? -10.125 -9.047 9.484 1 58.47 87 GLU A O 1
ATOM 690 N N . ASP A 1 88 ? -10.594 -10.398 11.289 1 55.81 88 ASP A N 1
ATOM 691 C CA . ASP A 1 88 ? -10.312 -9.328 12.242 1 55.81 88 ASP A CA 1
ATOM 692 C C . ASP A 1 88 ? -8.898 -8.781 12.047 1 55.81 88 ASP A C 1
ATOM 694 O O . ASP A 1 88 ? -8.656 -7.594 12.281 1 55.81 88 ASP A O 1
ATOM 698 N N . ASP A 1 89 ? -7.961 -9.695 11.508 1 65.5 89 ASP A N 1
ATOM 699 C CA . ASP A 1 89 ? -6.574 -9.242 11.469 1 65.5 89 ASP A CA 1
ATOM 700 C C . ASP A 1 89 ? -6.078 -9.117 10.031 1 65.5 89 ASP A C 1
ATOM 702 O O . ASP A 1 89 ? -4.926 -9.445 9.742 1 65.5 89 ASP A O 1
ATOM 706 N N . PHE A 1 90 ? -6.988 -8.734 9.195 1 71.5 90 PHE A N 1
ATOM 707 C CA . PHE A 1 90 ? -6.59 -8.641 7.797 1 71.5 90 PHE A CA 1
ATOM 708 C C . PHE A 1 90 ? -5.484 -7.605 7.617 1 71.5 90 PHE A C 1
ATOM 710 O O . PHE A 1 90 ? -5.637 -6.453 8.031 1 71.5 90 PHE A O 1
ATOM 717 N N . GLY A 1 91 ? -4.395 -8.086 7.148 1 66.69 91 GLY A N 1
ATOM 718 C CA . GLY A 1 91 ? -3.271 -7.215 6.832 1 66.69 91 GLY A CA 1
ATOM 719 C C . GLY A 1 91 ? -2.408 -6.891 8.039 1 66.69 91 GLY A C 1
ATOM 720 O O . GLY A 1 91 ? -1.338 -6.297 7.898 1 66.69 91 GLY A O 1
ATOM 721 N N . LEU A 1 92 ? -2.926 -7.168 9.305 1 60.19 92 LEU A N 1
ATOM 722 C CA . LEU A 1 92 ? -2.111 -6.895 10.484 1 60.19 92 LEU A CA 1
ATOM 723 C C . LEU A 1 92 ? -0.909 -7.828 10.547 1 60.19 92 LEU A C 1
ATOM 725 O O . LEU A 1 92 ? -1.065 -9.039 10.727 1 60.19 92 LEU A O 1
ATOM 729 N N . ALA A 1 93 ? 0.269 -7.285 10.352 1 71.38 93 ALA A N 1
ATOM 730 C CA . ALA A 1 93 ? 1.483 -8.094 10.297 1 71.38 93 ALA A CA 1
ATOM 731 C C . ALA A 1 93 ? 2.07 -8.297 11.688 1 71.38 93 ALA A C 1
ATOM 733 O O . ALA A 1 93 ? 2.594 -9.367 12 1 71.38 93 ALA A O 1
ATOM 734 N N . SER A 1 94 ? 2.182 -7.355 12.523 1 59.28 94 SER A N 1
ATOM 735 C CA . SER A 1 94 ? 2.723 -7.48 13.867 1 59.28 94 SER A CA 1
ATOM 736 C C . SER A 1 94 ? 2.193 -6.375 14.781 1 59.28 94 SER A C 1
ATOM 738 O O . SER A 1 94 ? 1.672 -5.367 14.305 1 59.28 94 SER A O 1
ATOM 740 N N . ARG A 1 95 ? 2.025 -6.781 16.156 1 60.16 95 ARG A N 1
ATOM 741 C CA . ARG A 1 95 ? 1.774 -5.809 17.203 1 60.16 95 ARG A CA 1
ATOM 742 C C . ARG A 1 95 ? 2.973 -5.691 18.141 1 60.16 95 ARG A C 1
ATOM 744 O O . ARG A 1 95 ? 3.617 -6.695 18.453 1 60.16 95 ARG A O 1
ATOM 751 N N . ASP A 1 96 ? 3.613 -4.672 18.297 1 56.38 96 ASP A N 1
ATOM 752 C CA . ASP A 1 96 ? 4.734 -4.527 19.219 1 56.38 96 ASP A CA 1
ATOM 753 C C . ASP A 1 96 ? 4.301 -4.793 20.656 1 56.38 96 ASP A C 1
ATOM 755 O O . ASP A 1 96 ? 3.434 -4.098 21.188 1 56.38 96 ASP A O 1
ATOM 759 N N . ASP A 1 97 ? 4.09 -6.141 20.953 1 49.28 97 ASP A N 1
ATOM 760 C CA . ASP A 1 97 ? 3.893 -6.418 22.375 1 49.28 97 ASP A CA 1
ATOM 761 C C . ASP A 1 97 ? 5.156 -6.113 23.172 1 49.28 97 ASP A C 1
ATOM 763 O O . ASP A 1 97 ? 6.109 -6.895 23.156 1 49.28 97 ASP A O 1
ATOM 767 N N . PHE A 1 98 ? 5.738 -5.094 23.172 1 40.81 98 PHE A N 1
ATOM 768 C CA . PHE A 1 98 ? 6.797 -4.871 24.141 1 40.81 98 PHE A CA 1
ATOM 769 C C . PHE A 1 98 ? 6.375 -5.363 25.531 1 40.81 98 PHE A C 1
ATOM 771 O O . PHE A 1 98 ? 7.203 -5.867 26.297 1 40.81 98 PHE A O 1
ATOM 778 N N . PHE A 1 99 ? 5.266 -5.023 26.094 1 39.31 99 PHE A N 1
ATOM 779 C CA . PHE A 1 99 ? 5.254 -5.117 27.547 1 39.31 99 PHE A CA 1
ATOM 780 C C . PHE A 1 99 ? 5.09 -6.566 28 1 39.31 99 PHE A C 1
ATOM 782 O O . PHE A 1 99 ? 4.641 -6.828 29.109 1 39.31 99 PHE A O 1
ATOM 789 N N . ARG A 1 100 ? 5.133 -7.539 27.219 1 35.81 100 ARG A N 1
ATOM 790 C CA . ARG A 1 100 ? 4.84 -8.719 28.031 1 35.81 100 ARG A CA 1
ATOM 791 C C . ARG A 1 100 ? 6.02 -9.07 28.938 1 35.81 100 ARG A C 1
ATOM 793 O O . ARG A 1 100 ? 5.926 -9.969 29.766 1 35.81 100 ARG A O 1
ATOM 800 N N . ASP A 1 101 ? 7.234 -8.734 28.438 1 33.72 101 ASP A N 1
ATOM 801 C CA . ASP A 1 101 ? 8.18 -9.43 29.312 1 33.72 101 ASP A CA 1
ATOM 802 C C . ASP A 1 101 ? 8.281 -8.742 30.672 1 33.72 101 ASP A C 1
ATOM 804 O O . ASP A 1 101 ? 9.266 -8.922 31.391 1 33.72 101 ASP A O 1
ATOM 808 N N . GLY A 1 102 ? 7.391 -7.844 31.016 1 32.09 102 GLY A N 1
ATOM 809 C CA . GLY A 1 102 ? 7.652 -7.504 32.406 1 32.09 102 GLY A CA 1
ATOM 810 C C . GLY A 1 102 ? 7.391 -8.648 33.375 1 32.09 102 GLY A C 1
ATOM 811 O O . GLY A 1 102 ? 6.305 -8.758 33.938 1 32.09 102 GLY A O 1
ATOM 812 N N . HIS A 1 103 ? 7.664 -9.961 33 1 28.19 103 HIS A N 1
ATOM 813 C CA . HIS A 1 103 ? 7.793 -10.711 34.25 1 28.19 103 HIS A CA 1
ATOM 814 C C . HIS A 1 103 ? 9.109 -10.391 34.969 1 28.19 103 HIS A C 1
ATOM 816 O O . HIS A 1 103 ? 10.133 -10.18 34.312 1 28.19 103 HIS A O 1
ATOM 822 N N . MET B 1 1 ? 44.25 -31.422 8.383 1 47.91 1 MET B N 1
ATOM 823 C CA . MET B 1 1 ? 43.469 -30.953 7.238 1 47.91 1 MET B CA 1
ATOM 824 C C . MET B 1 1 ? 41.969 -31.078 7.496 1 47.91 1 MET B C 1
ATOM 826 O O . MET B 1 1 ? 41.469 -32.156 7.789 1 47.91 1 MET B O 1
ATOM 830 N N . MET B 1 2 ? 41.344 -30.031 8.039 1 62.03 2 MET B N 1
ATOM 831 C CA . MET B 1 2 ? 39.938 -30.062 8.414 1 62.03 2 MET B CA 1
ATOM 832 C C . MET B 1 2 ? 39.031 -30.125 7.176 1 62.03 2 MET B C 1
ATOM 834 O O . MET B 1 2 ? 39.25 -29.375 6.219 1 62.03 2 MET B O 1
ATOM 838 N N . MET B 1 3 ? 38.469 -31.266 6.812 1 56.19 3 MET B N 1
ATOM 839 C CA . MET B 1 3 ? 37.594 -31.438 5.645 1 56.19 3 MET B CA 1
ATOM 840 C C . MET B 1 3 ? 36.281 -30.703 5.828 1 56.19 3 MET B C 1
ATOM 842 O O . MET B 1 3 ? 35.594 -30.875 6.832 1 56.19 3 MET B O 1
ATOM 846 N N . LYS B 1 4 ? 36.094 -29.547 5.289 1 66.75 4 LYS B N 1
ATOM 847 C CA . LYS B 1 4 ? 34.781 -28.859 5.219 1 66.75 4 LYS B CA 1
ATOM 848 C C . LYS B 1 4 ? 33.75 -29.703 4.48 1 66.75 4 LYS B C 1
ATOM 850 O O . LYS B 1 4 ? 34.031 -30.234 3.402 1 66.75 4 LYS B O 1
ATOM 855 N N . ILE B 1 5 ? 32.781 -30.344 5.18 1 66.25 5 ILE B N 1
ATOM 856 C CA . ILE B 1 5 ? 31.703 -31.062 4.535 1 66.25 5 ILE B CA 1
ATOM 857 C C . ILE B 1 5 ? 30.609 -30.078 4.121 1 66.25 5 ILE B C 1
ATOM 859 O O . ILE B 1 5 ? 30.078 -29.359 4.957 1 66.25 5 ILE B O 1
ATOM 863 N N . THR B 1 6 ? 30.484 -29.75 2.922 1 67.12 6 THR B N 1
ATOM 864 C CA . THR B 1 6 ? 29.469 -28.844 2.398 1 67.12 6 THR B CA 1
ATOM 865 C C . THR B 1 6 ? 28.219 -29.609 1.976 1 67.12 6 THR B C 1
ATOM 867 O O . THR B 1 6 ? 28.312 -30.75 1.508 1 67.12 6 THR B O 1
ATOM 870 N N . GLY B 1 7 ? 27.078 -29.5 2.791 1 64.31 7 GLY B N 1
ATOM 871 C CA . GLY B 1 7 ? 25.828 -30.109 2.338 1 64.31 7 GLY B CA 1
ATOM 872 C C . GLY B 1 7 ? 24.797 -29.094 1.897 1 64.31 7 GLY B C 1
ATOM 873 O O . GLY B 1 7 ? 25 -27.891 2.053 1 64.31 7 GLY B O 1
ATOM 874 N N . ARG B 1 8 ? 23.812 -29.562 1.039 1 65.88 8 ARG B N 1
ATOM 875 C CA . ARG B 1 8 ? 22.703 -28.75 0.547 1 65.88 8 ARG B CA 1
ATOM 876 C C . ARG B 1 8 ? 21.688 -28.484 1.654 1 65.88 8 ARG B C 1
ATOM 878 O O . ARG B 1 8 ? 21.266 -29.406 2.352 1 65.88 8 ARG B O 1
ATOM 885 N N . VAL B 1 9 ? 21.812 -27.266 2.291 1 67.94 9 VAL B N 1
ATOM 886 C CA . VAL B 1 9 ? 20.766 -26.906 3.246 1 67.94 9 VAL B CA 1
ATOM 887 C C . VAL B 1 9 ? 19.594 -26.25 2.516 1 67.94 9 VAL B C 1
ATOM 889 O O . VAL B 1 9 ? 19.797 -25.406 1.633 1 67.94 9 VAL B O 1
ATOM 892 N N . GLU B 1 10 ? 18.453 -26.953 2.514 1 62.88 10 GLU B N 1
ATOM 893 C CA . GLU B 1 10 ? 17.234 -26.359 1.974 1 62.88 10 GLU B CA 1
ATOM 894 C C . GLU B 1 10 ? 16.812 -25.125 2.779 1 62.88 10 GLU B C 1
ATOM 896 O O . GLU B 1 10 ? 16.672 -25.203 4.004 1 62.88 10 GLU B O 1
ATOM 901 N N . THR B 1 11 ? 17.344 -23.953 2.256 1 70.38 11 THR B N 1
ATOM 902 C CA . THR B 1 11 ? 16.859 -22.766 2.953 1 70.38 11 THR B CA 1
ATOM 903 C C . THR B 1 11 ? 15.445 -22.422 2.506 1 70.38 11 THR B C 1
ATOM 905 O O . THR B 1 11 ? 15.062 -22.688 1.365 1 70.38 11 THR B O 1
ATOM 908 N N . GLU B 1 12 ? 14.602 -22.109 3.49 1 68.75 12 GLU B N 1
ATOM 909 C CA . GLU B 1 12 ? 13.258 -21.656 3.16 1 68.75 12 GLU B CA 1
ATOM 910 C C . GLU B 1 12 ? 13.289 -20.375 2.33 1 68.75 12 GLU B C 1
ATOM 912 O O . GLU B 1 12 ? 13.93 -19.391 2.719 1 68.75 12 GLU B O 1
ATOM 917 N N . ALA B 1 13 ? 13.156 -20.594 0.98 1 75.94 13 ALA B N 1
ATOM 918 C CA . ALA B 1 13 ? 13.07 -19.406 0.133 1 75.94 13 ALA B CA 1
ATOM 919 C C . ALA B 1 13 ? 11.625 -19.109 -0.241 1 75.94 13 ALA B C 1
ATOM 921 O O . ALA B 1 13 ? 10.805 -20.031 -0.366 1 75.94 13 ALA B O 1
ATOM 922 N N . VAL B 1 14 ? 11.305 -17.75 -0.15 1 72.19 14 VAL B N 1
ATOM 923 C CA . VAL B 1 14 ? 9.977 -17.391 -0.628 1 72.19 14 VAL B CA 1
ATOM 924 C C . VAL B 1 14 ? 9.82 -17.797 -2.092 1 72.19 14 VAL B C 1
ATOM 926 O O . VAL B 1 14 ? 10.547 -17.312 -2.959 1 72.19 14 VAL B O 1
ATOM 929 N N . VAL B 1 15 ? 8.945 -18.812 -2.348 1 81.75 15 VAL B N 1
ATOM 930 C CA . VAL B 1 15 ? 8.781 -19.328 -3.703 1 81.75 15 VAL B CA 1
ATOM 931 C C . VAL B 1 15 ? 7.598 -18.641 -4.379 1 81.75 15 VAL B C 1
ATOM 933 O O . VAL B 1 15 ? 7.566 -18.516 -5.605 1 81.75 15 VAL B O 1
ATOM 936 N N . ASP B 1 16 ? 6.629 -18.203 -3.549 1 90.25 16 ASP B N 1
ATOM 937 C CA . ASP B 1 16 ? 5.465 -17.531 -4.125 1 90.25 16 ASP B CA 1
ATOM 938 C C . ASP B 1 16 ? 4.797 -16.609 -3.102 1 90.25 16 ASP B C 1
ATOM 940 O O . ASP B 1 16 ? 4.992 -16.766 -1.896 1 90.25 16 ASP B O 1
ATOM 944 N N . VAL B 1 17 ? 4.164 -15.602 -3.592 1 92.94 17 VAL B N 1
ATOM 945 C CA . VAL B 1 17 ? 3.33 -14.719 -2.785 1 92.94 17 VAL B CA 1
ATOM 946 C C . VAL B 1 17 ? 1.894 -14.742 -3.303 1 92.94 17 VAL B C 1
ATOM 948 O O . VAL B 1 17 ? 1.648 -14.5 -4.484 1 92.94 17 VAL B O 1
ATOM 951 N N . SER B 1 18 ? 0.978 -15.133 -2.424 1 94.88 18 SER B N 1
ATOM 952 C CA . SER B 1 18 ? -0.429 -15.125 -2.809 1 94.88 18 SER B CA 1
ATOM 953 C C . SER B 1 18 ? -1.087 -13.789 -2.475 1 94.88 18 SER B C 1
ATOM 955 O O . SER B 1 18 ? -0.772 -13.18 -1.454 1 94.88 18 SER B O 1
ATOM 957 N N . CYS B 1 19 ? -1.954 -13.383 -3.318 1 96.19 19 CYS B N 1
ATOM 958 C CA . CYS B 1 19 ? -2.764 -12.203 -3.045 1 96.19 19 CYS B CA 1
ATOM 959 C C . CYS B 1 19 ? -3.598 -12.391 -1.783 1 96.19 19 CYS B C 1
ATOM 961 O O . CYS B 1 19 ? -4.312 -13.391 -1.651 1 96.19 19 CYS B O 1
ATOM 963 N N . ASP B 1 20 ? -3.57 -11.406 -0.921 1 94.44 20 ASP B N 1
ATOM 964 C CA . ASP B 1 20 ? -4.27 -11.516 0.356 1 94.44 20 ASP B CA 1
ATOM 965 C C . ASP B 1 20 ? -5.777 -11.359 0.175 1 94.44 20 ASP B C 1
ATOM 967 O O . ASP B 1 20 ? -6.551 -11.68 1.077 1 94.44 20 ASP B O 1
ATOM 971 N N . VAL B 1 21 ? -6.184 -10.891 -0.952 1 95.25 21 VAL B N 1
ATOM 972 C CA . VAL B 1 21 ? -7.598 -10.617 -1.19 1 95.25 21 VAL B CA 1
ATOM 973 C C . VAL B 1 21 ? -8.242 -11.812 -1.894 1 95.25 21 VAL B C 1
ATOM 975 O O . VAL B 1 21 ? -9.172 -12.43 -1.364 1 95.25 21 VAL B O 1
ATOM 978 N N . CYS B 1 22 ? -7.648 -12.234 -2.998 1 94.62 22 CYS B N 1
ATOM 979 C CA . CYS B 1 22 ? -8.336 -13.219 -3.826 1 94.62 22 CYS B CA 1
ATOM 980 C C . CYS B 1 22 ? -7.648 -14.578 -3.758 1 94.62 22 CYS B C 1
ATOM 982 O O . CYS B 1 22 ? -8.172 -15.57 -4.258 1 94.62 22 CYS B O 1
ATOM 984 N N . GLY B 1 23 ? -6.414 -14.602 -3.303 1 93.56 23 GLY B N 1
ATOM 985 C CA . GLY B 1 23 ? -5.723 -15.867 -3.111 1 93.56 23 GLY B CA 1
ATOM 986 C C . GLY B 1 23 ? -4.906 -16.297 -4.32 1 93.56 23 GLY B C 1
ATOM 987 O O . GLY B 1 23 ? -4.191 -17.297 -4.273 1 93.56 23 GLY B O 1
ATOM 988 N N . SER B 1 24 ? -4.945 -15.508 -5.332 1 93.75 24 SER B N 1
ATOM 989 C CA . SER B 1 24 ? -4.207 -15.875 -6.539 1 93.75 24 SER B CA 1
ATOM 990 C C . SER B 1 24 ? -2.705 -15.719 -6.34 1 93.75 24 SER B C 1
ATOM 992 O O . SER B 1 24 ? -2.262 -14.844 -5.594 1 93.75 24 SER B O 1
ATOM 994 N N . SER B 1 25 ? -1.973 -16.547 -7.047 1 94.44 25 SER B N 1
ATOM 995 C CA . SER B 1 25 ? -0.518 -16.438 -7.062 1 94.44 25 SER B CA 1
ATOM 996 C C . SER B 1 25 ? -0.076 -15.156 -7.781 1 94.44 25 SER B C 1
ATOM 998 O O . SER B 1 25 ? -0.689 -14.75 -8.766 1 94.44 25 SER B O 1
ATOM 1000 N N . THR B 1 26 ? 1.019 -14.562 -7.277 1 95.44 26 THR B N 1
ATOM 1001 C CA . THR B 1 26 ? 1.551 -13.367 -7.926 1 95.44 26 THR B CA 1
ATOM 1002 C C . THR B 1 26 ? 2.795 -13.711 -8.742 1 95.44 26 THR B C 1
ATOM 1004 O O . THR B 1 26 ? 3.504 -12.812 -9.203 1 95.44 26 THR B O 1
ATOM 1007 N N . ARG B 1 27 ? 3.088 -14.945 -8.844 1 93.88 27 ARG B N 1
ATOM 1008 C CA . ARG B 1 27 ? 4.207 -15.414 -9.664 1 93.88 27 ARG B CA 1
ATOM 1009 C C . ARG B 1 27 ? 3.828 -15.453 -11.141 1 93.88 27 ARG B C 1
ATOM 1011 O O . ARG B 1 27 ? 2.844 -16.094 -11.516 1 93.88 27 ARG B O 1
ATOM 1018 N N . LEU B 1 28 ? 4.641 -14.742 -11.945 1 92.56 28 LEU B N 1
ATOM 1019 C CA . LEU B 1 28 ? 4.406 -14.742 -13.383 1 92.56 28 LEU B CA 1
ATOM 1020 C C . LEU B 1 28 ? 5.047 -15.961 -14.039 1 92.56 28 LEU B C 1
ATOM 1022 O O . LEU B 1 28 ? 5.809 -16.688 -13.398 1 92.56 28 LEU B O 1
ATOM 1026 N N . GLU B 1 29 ? 4.711 -16.203 -15.289 1 87.94 29 GLU B N 1
ATOM 1027 C CA . GLU B 1 29 ? 5.281 -17.312 -16.047 1 87.94 29 GLU B CA 1
ATOM 1028 C C . GLU B 1 29 ? 6.801 -17.203 -16.125 1 87.94 29 GLU B C 1
ATOM 1030 O O . GLU B 1 29 ? 7.504 -18.219 -16.172 1 87.94 29 GLU B O 1
ATOM 1035 N N . THR B 1 30 ? 7.293 -16 -16.125 1 87.44 30 THR B N 1
ATOM 1036 C CA . THR B 1 30 ? 8.727 -15.742 -16.203 1 87.44 30 THR B CA 1
ATOM 1037 C C . THR B 1 30 ? 9.414 -16.156 -14.906 1 87.44 30 THR B C 1
ATOM 1039 O O . THR B 1 30 ? 10.648 -16.219 -14.844 1 87.44 30 THR B O 1
ATOM 1042 N N . GLY B 1 31 ? 8.586 -16.391 -13.859 1 89.06 31 GLY B N 1
ATOM 1043 C CA . GLY B 1 31 ? 9.148 -16.75 -12.57 1 89.06 31 GLY B CA 1
ATOM 1044 C C . GLY B 1 31 ? 9.234 -15.586 -11.609 1 89.06 31 GLY B C 1
ATOM 1045 O O . GLY B 1 31 ? 9.461 -15.773 -10.414 1 89.06 31 GLY B O 1
ATOM 1046 N N . SER B 1 32 ? 9.031 -14.469 -12.078 1 91.5 32 SER B N 1
ATOM 1047 C CA . SER B 1 32 ? 9.125 -13.273 -11.234 1 91.5 32 SER B CA 1
ATOM 1048 C C . SER B 1 32 ? 7.867 -13.086 -10.398 1 91.5 32 SER B C 1
ATOM 1050 O O . SER B 1 32 ? 6.766 -13.445 -10.836 1 91.5 32 SER B O 1
ATOM 1052 N N . LEU B 1 33 ? 8.078 -12.547 -9.211 1 92.75 33 LEU B N 1
ATOM 1053 C CA . LEU B 1 33 ? 6.969 -12.172 -8.344 1 92.75 33 LEU B CA 1
ATOM 1054 C C . LEU B 1 33 ? 6.566 -10.719 -8.562 1 92.75 33 LEU B C 1
ATOM 1056 O O . LEU B 1 33 ? 7.395 -9.82 -8.43 1 92.75 33 LEU B O 1
ATOM 1060 N N . GLN B 1 34 ? 5.32 -10.523 -8.992 1 93.69 34 GLN B N 1
ATOM 1061 C CA . GLN B 1 34 ? 4.809 -9.18 -9.25 1 93.69 34 GLN B CA 1
ATOM 1062 C C . GLN B 1 34 ? 3.541 -8.914 -8.445 1 93.69 34 GLN B C 1
ATOM 1064 O O . GLN B 1 34 ? 2.502 -9.531 -8.688 1 93.69 34 GLN B O 1
ATOM 1069 N N . TYR B 1 35 ? 3.689 -8.031 -7.496 1 96.19 35 TYR B N 1
ATOM 1070 C CA . TYR B 1 35 ? 2.547 -7.723 -6.645 1 96.19 35 TYR B CA 1
ATOM 1071 C C . TYR B 1 35 ? 2.664 -6.316 -6.066 1 96.19 35 TYR B C 1
ATOM 1073 O O . TYR B 1 35 ? 3.746 -5.727 -6.074 1 96.19 35 TYR B O 1
ATOM 1081 N N . GLY B 1 36 ? 1.537 -5.684 -5.738 1 97.19 36 GLY B N 1
ATOM 1082 C CA . GLY B 1 36 ? 1.51 -4.453 -4.961 1 97.19 36 GLY B CA 1
ATOM 1083 C C . GLY B 1 36 ? 1.465 -4.695 -3.463 1 97.19 36 GLY B C 1
ATOM 1084 O O . GLY B 1 36 ? 1.125 -5.793 -3.018 1 97.19 36 GLY B O 1
ATOM 1085 N N . VAL B 1 37 ? 1.932 -3.725 -2.699 1 96.81 37 VAL B N 1
ATOM 1086 C CA . VAL B 1 37 ? 1.952 -3.85 -1.246 1 96.81 37 VAL B CA 1
ATOM 1087 C C . VAL B 1 37 ? 1.273 -2.637 -0.614 1 96.81 37 VAL B C 1
ATOM 1089 O O . VAL B 1 37 ? 1.57 -1.494 -0.972 1 96.81 37 VAL B O 1
ATOM 1092 N N . LEU B 1 38 ? 0.283 -2.887 0.248 1 97.62 38 LEU B N 1
ATOM 1093 C CA . LEU B 1 38 ? -0.258 -1.904 1.183 1 97.62 38 LEU B CA 1
ATOM 1094 C C . LEU B 1 38 ? 0.313 -2.113 2.582 1 97.62 38 LEU B C 1
ATOM 1096 O O . LEU B 1 38 ? 0.124 -3.174 3.182 1 97.62 38 LEU B O 1
ATOM 1100 N N . HIS B 1 39 ? 1.044 -1.137 3.076 1 96.75 39 HIS B N 1
ATOM 1101 C CA . HIS B 1 39 ? 1.656 -1.33 4.387 1 96.75 39 HIS B CA 1
ATOM 1102 C C . HIS B 1 39 ? 1.663 -0.033 5.188 1 96.75 39 HIS B C 1
ATOM 1104 O O . HIS B 1 39 ? 1.564 1.056 4.617 1 96.75 39 HIS B O 1
ATOM 1110 N N . ALA B 1 40 ? 1.714 -0.218 6.453 1 95.62 40 ALA B N 1
ATOM 1111 C CA . ALA B 1 40 ? 1.867 0.886 7.398 1 95.62 40 ALA B CA 1
ATOM 1112 C C . ALA B 1 40 ? 2.457 0.4 8.719 1 95.62 40 ALA B C 1
ATOM 1114 O O . ALA B 1 40 ? 2.301 -0.767 9.086 1 95.62 40 ALA B O 1
ATOM 1115 N N . HIS B 1 41 ? 3.244 1.27 9.273 1 94.12 41 HIS B N 1
ATOM 1116 C CA . HIS B 1 41 ? 3.705 1.11 10.648 1 94.12 41 HIS B CA 1
ATOM 1117 C C . HIS B 1 41 ? 3.35 2.33 11.492 1 94.12 41 HIS B C 1
ATOM 1119 O O . HIS B 1 41 ? 3.943 3.396 11.328 1 94.12 41 HIS B O 1
ATOM 1125 N N . TRP B 1 42 ? 2.447 2.098 12.438 1 92.81 42 TRP B N 1
ATOM 1126 C CA . TRP B 1 42 ? 1.937 3.201 13.242 1 92.81 42 TRP B CA 1
ATOM 1127 C C . TRP B 1 42 ? 2.688 3.299 14.57 1 92.81 42 TRP B C 1
ATOM 1129 O O . TRP B 1 42 ? 2.854 2.301 15.273 1 92.81 42 TRP B O 1
ATOM 1139 N N . GLY B 1 43 ? 3.117 4.461 14.773 1 91.12 43 GLY B N 1
ATOM 1140 C CA . GLY B 1 43 ? 3.869 4.719 15.992 1 91.12 43 GLY B CA 1
ATOM 1141 C C . GLY B 1 43 ? 3.121 5.59 16.984 1 91.12 43 GLY B C 1
ATOM 1142 O O . GLY B 1 43 ? 1.909 5.777 16.859 1 91.12 43 GLY B O 1
ATOM 1143 N N . PHE B 1 44 ? 3.914 6.043 17.938 1 90.12 44 PHE B N 1
ATOM 1144 C CA . PHE B 1 44 ? 3.363 6.855 19.016 1 90.12 44 PHE B CA 1
ATOM 1145 C C . PHE B 1 44 ? 2.58 8.039 18.469 1 90.12 44 PHE B C 1
ATOM 1147 O O . PHE B 1 44 ? 3.039 8.711 17.547 1 90.12 44 PHE B O 1
ATOM 1154 N N . GLY B 1 45 ? 1.32 8.273 19.125 1 89.06 45 GLY B N 1
ATOM 1155 C CA . GLY B 1 45 ? 0.479 9.375 18.688 1 89.06 45 GLY B CA 1
ATOM 1156 C C . GLY B 1 45 ? -0.625 8.945 17.734 1 89.06 45 GLY B C 1
ATOM 1157 O O . GLY B 1 45 ? -1.628 9.648 17.594 1 89.06 45 GLY B O 1
ATOM 1158 N N . ALA B 1 46 ? -0.43 7.867 17.016 1 88.88 46 ALA B N 1
ATOM 1159 C CA . ALA B 1 46 ? -1.464 7.328 16.125 1 88.88 46 ALA B CA 1
ATOM 1160 C C . ALA B 1 46 ? -2.533 6.586 16.922 1 88.88 46 ALA B C 1
ATOM 1162 O O . ALA B 1 46 ? -2.279 6.137 18.047 1 88.88 46 ALA B O 1
ATOM 1163 N N . LEU B 1 47 ? -3.754 6.523 16.375 1 89.25 47 LEU B N 1
ATOM 1164 C CA . LEU B 1 47 ? -4.844 5.785 17 1 89.25 47 LEU B CA 1
ATOM 1165 C C . LEU B 1 47 ? -4.488 4.309 17.141 1 89.25 47 LEU B C 1
ATOM 1167 O O . LEU B 1 47 ? -4.879 3.662 18.109 1 89.25 47 LEU B O 1
ATOM 1171 N N . HIS B 1 48 ? -3.691 3.783 16.312 1 89.81 48 HIS B N 1
ATOM 1172 C CA . HIS B 1 48 ? -3.324 2.373 16.281 1 89.81 48 HIS B CA 1
ATOM 1173 C C . HIS B 1 48 ? -1.842 2.184 16.594 1 89.81 48 HIS B C 1
ATOM 1175 O O . HIS B 1 48 ? -1.175 1.363 15.953 1 89.81 48 HIS B O 1
ATOM 1181 N N . ASP B 1 49 ? -1.45 2.881 17.484 1 89 49 ASP B N 1
ATOM 1182 C CA . ASP B 1 49 ? -0.056 2.879 17.922 1 89 49 ASP B CA 1
ATOM 1183 C C . ASP B 1 49 ? 0.457 1.453 18.109 1 89 49 ASP B C 1
ATOM 1185 O O . ASP B 1 49 ? -0.205 0.629 18.75 1 89 49 ASP B O 1
ATOM 1189 N N . GLY B 1 50 ? 1.629 1.188 17.453 1 88.75 50 GLY B N 1
ATOM 1190 C CA . GLY B 1 50 ? 2.277 -0.1 17.656 1 88.75 50 GLY B CA 1
ATOM 1191 C C . GLY B 1 50 ? 1.861 -1.14 16.625 1 88.75 50 GLY B C 1
ATOM 1192 O O . GLY B 1 50 ? 2.402 -2.248 16.609 1 88.75 50 GLY B O 1
ATOM 1193 N N . GLU B 1 51 ? 0.912 -0.85 15.773 1 89.31 51 GLU B N 1
ATOM 1194 C CA . GLU B 1 51 ? 0.419 -1.819 14.797 1 89.31 51 GLU B CA 1
ATOM 1195 C C . GLU B 1 51 ? 1.146 -1.679 13.461 1 89.31 51 GLU B C 1
ATOM 1197 O O . GLU B 1 51 ? 1.431 -0.565 13.016 1 89.31 51 GLU B O 1
ATOM 1202 N N . ARG B 1 52 ? 1.516 -2.799 12.922 1 92.38 52 ARG B N 1
ATOM 1203 C CA . ARG B 1 52 ? 2.121 -2.885 11.602 1 92.38 52 ARG B CA 1
ATOM 1204 C C . ARG B 1 52 ? 1.234 -3.672 10.641 1 92.38 52 ARG B C 1
ATOM 1206 O O . ARG B 1 52 ? 0.766 -4.762 10.977 1 92.38 52 ARG B O 1
ATOM 1213 N N . TYR B 1 53 ? 0.926 -3.162 9.531 1 93.12 53 TYR B N 1
ATOM 1214 C CA . TYR B 1 53 ? 0.085 -3.781 8.508 1 93.12 53 TYR B CA 1
ATOM 1215 C C . TYR B 1 53 ? 0.875 -4.039 7.23 1 93.12 53 TYR B C 1
ATOM 1217 O O . TYR B 1 53 ? 1.758 -3.256 6.871 1 93.12 53 TYR B O 1
ATOM 1225 N N . GLU B 1 54 ? 0.672 -5.133 6.605 1 94.94 54 GLU B N 1
ATOM 1226 C CA . GLU B 1 54 ? 1.211 -5.492 5.297 1 94.94 54 GLU B CA 1
ATOM 1227 C C . GLU B 1 54 ? 0.24 -6.383 4.527 1 94.94 54 GLU B C 1
ATOM 1229 O O . GLU B 1 54 ? -0.133 -7.457 5 1 94.94 54 GLU B O 1
ATOM 1234 N N . VAL B 1 55 ? -0.234 -5.914 3.434 1 95.5 55 VAL B N 1
ATOM 1235 C CA . VAL B 1 55 ? -1.164 -6.633 2.57 1 95.5 55 VAL B CA 1
ATOM 1236 C C . VAL B 1 55 ? -0.58 -6.746 1.165 1 95.5 55 VAL B C 1
ATOM 1238 O O . VAL B 1 55 ? -0.129 -5.754 0.59 1 95.5 55 VAL B O 1
ATOM 1241 N N . HIS B 1 56 ? -0.484 -7.918 0.627 1 96.44 56 HIS B N 1
ATOM 1242 C CA . HIS B 1 56 ? 0.004 -8.156 -0.726 1 96.44 56 HIS B CA 1
ATOM 1243 C C . HIS B 1 56 ? -1.151 -8.312 -1.709 1 96.44 56 HIS B C 1
ATOM 1245 O O . HIS B 1 56 ? -2.107 -9.047 -1.44 1 96.44 56 HIS B O 1
ATOM 1251 N N . LEU B 1 57 ? -1.017 -7.613 -2.826 1 97.25 57 LEU B N 1
ATOM 1252 C CA . LEU B 1 57 ? -2.1 -7.578 -3.805 1 97.25 57 LEU B CA 1
ATOM 1253 C C . LEU B 1 57 ? -1.604 -8.016 -5.18 1 97.25 57 LEU B C 1
ATOM 1255 O O . LEU B 1 57 ? -0.566 -7.547 -5.648 1 97.25 57 LEU B O 1
ATOM 1259 N N . CYS B 1 58 ? -2.352 -8.953 -5.809 1 96.75 58 CYS B N 1
ATOM 1260 C CA . CYS B 1 58 ? -2.096 -9.227 -7.215 1 96.75 58 CYS B CA 1
ATOM 1261 C C . CYS B 1 58 ? -2.438 -8.016 -8.078 1 96.75 58 CYS B C 1
ATOM 1263 O O . CYS B 1 58 ? -3.012 -7.043 -7.59 1 96.75 58 CYS B O 1
ATOM 1265 N N . GLU B 1 59 ? -2.062 -8.094 -9.344 1 96.94 59 GLU B N 1
ATOM 1266 C CA . GLU B 1 59 ? -2.213 -6.949 -10.234 1 96.94 59 GLU B CA 1
ATOM 1267 C C . GLU B 1 59 ? -3.676 -6.539 -10.367 1 96.94 59 GLU B C 1
ATOM 1269 O O . GLU B 1 59 ? -4.012 -5.359 -10.227 1 96.94 59 GLU B O 1
ATOM 1274 N N . PRO B 1 60 ? -4.621 -7.434 -10.578 1 96.5 60 PRO B N 1
ATOM 1275 C CA . PRO B 1 60 ? -6.023 -7.02 -10.656 1 96.5 60 PRO B CA 1
ATOM 1276 C C . PRO B 1 60 ? -6.531 -6.402 -9.352 1 96.5 60 PRO B C 1
ATOM 1278 O O . PRO B 1 60 ? -7.18 -5.355 -9.375 1 96.5 60 PRO B O 1
ATOM 1281 N N . CYS B 1 61 ? -6.258 -7.004 -8.227 1 97.12 61 CYS B N 1
ATOM 1282 C CA . CYS B 1 61 ? -6.719 -6.48 -6.949 1 97.12 61 CYS B CA 1
ATOM 1283 C C . CYS B 1 61 ? -6.078 -5.129 -6.648 1 97.12 61 CYS B C 1
ATOM 1285 O O . CYS B 1 61 ? -6.707 -4.262 -6.043 1 97.12 61 CYS B O 1
ATOM 1287 N N . PHE B 1 62 ? -4.848 -4.965 -7.023 1 97.5 62 PHE B N 1
ATOM 1288 C CA . PHE B 1 62 ? -4.164 -3.688 -6.852 1 97.5 62 PHE B CA 1
ATOM 1289 C C . PHE B 1 62 ? -4.902 -2.576 -7.586 1 97.5 62 PHE B C 1
ATOM 1291 O O . PHE B 1 62 ? -5.227 -1.544 -6.996 1 97.5 62 PHE B O 1
ATOM 1298 N N . PHE B 1 63 ? -5.18 -2.766 -8.797 1 96.25 63 PHE B N 1
ATOM 1299 C CA . PHE B 1 63 ? -5.777 -1.697 -9.586 1 96.25 63 PHE B CA 1
ATOM 1300 C C . PHE B 1 63 ? -7.238 -1.489 -9.195 1 96.25 63 PHE B C 1
ATOM 1302 O O . PHE B 1 63 ? -7.762 -0.378 -9.297 1 96.25 63 PHE B O 1
ATOM 1309 N N . GLN B 1 64 ? -7.898 -2.596 -8.742 1 97.19 64 GLN B N 1
ATOM 1310 C CA . GLN B 1 64 ? -9.211 -2.383 -8.133 1 97.19 64 GLN B CA 1
ATOM 1311 C C . GLN B 1 64 ? -9.117 -1.46 -6.926 1 97.19 64 GLN B C 1
ATOM 1313 O O . GLN B 1 64 ? -9.984 -0.614 -6.711 1 97.19 64 GLN B O 1
ATOM 1318 N N . THR B 1 65 ? -8.125 -1.653 -6.102 1 97.5 65 THR B N 1
ATOM 1319 C CA . THR B 1 65 ? -7.906 -0.795 -4.945 1 97.5 65 THR B CA 1
ATOM 1320 C C . THR B 1 65 ? -7.629 0.641 -5.379 1 97.5 65 THR B C 1
ATOM 1322 O O . THR B 1 65 ? -8.164 1.586 -4.797 1 97.5 65 THR B O 1
ATOM 1325 N N . ILE B 1 66 ? -6.758 0.821 -6.434 1 96.25 66 ILE B N 1
ATOM 1326 C CA . ILE B 1 66 ? -6.488 2.145 -6.988 1 96.25 66 ILE B CA 1
ATOM 1327 C C . ILE B 1 66 ? -7.801 2.797 -7.418 1 96.25 66 ILE B C 1
ATOM 1329 O O . ILE B 1 66 ? -8.047 3.969 -7.121 1 96.25 66 ILE B O 1
ATOM 1333 N N . ALA B 1 67 ? -8.633 2.072 -8.125 1 95.19 67 ALA B N 1
ATOM 1334 C CA . ALA B 1 67 ? -9.922 2.59 -8.57 1 95.19 67 ALA B CA 1
ATOM 1335 C C . ALA B 1 67 ? -10.773 3.031 -7.391 1 95.19 67 ALA B C 1
ATOM 1337 O O . ALA B 1 67 ? -11.43 4.078 -7.445 1 95.19 67 ALA B O 1
ATOM 1338 N N . TYR B 1 68 ? -10.836 2.234 -6.395 1 96.06 68 TYR B N 1
ATOM 1339 C CA . TYR B 1 68 ? -11.578 2.572 -5.184 1 96.06 68 TYR B CA 1
ATOM 1340 C C . TYR B 1 68 ? -11.078 3.887 -4.59 1 96.06 68 TYR B C 1
ATOM 1342 O O . TYR B 1 68 ? -11.875 4.77 -4.27 1 96.06 68 TYR B O 1
ATOM 1350 N N . LEU B 1 69 ? -9.75 4.016 -4.414 1 96.69 69 LEU B N 1
ATOM 1351 C CA . LEU B 1 69 ? -9.172 5.211 -3.812 1 96.69 69 LEU B CA 1
ATOM 1352 C C . LEU B 1 69 ? -9.453 6.441 -4.664 1 96.69 69 LEU B C 1
ATOM 1354 O O . LEU B 1 69 ? -9.688 7.531 -4.137 1 96.69 69 LEU B O 1
ATOM 1358 N N . LYS B 1 70 ? -9.414 6.25 -6.004 1 93.31 70 LYS B N 1
ATOM 1359 C CA . LYS B 1 70 ? -9.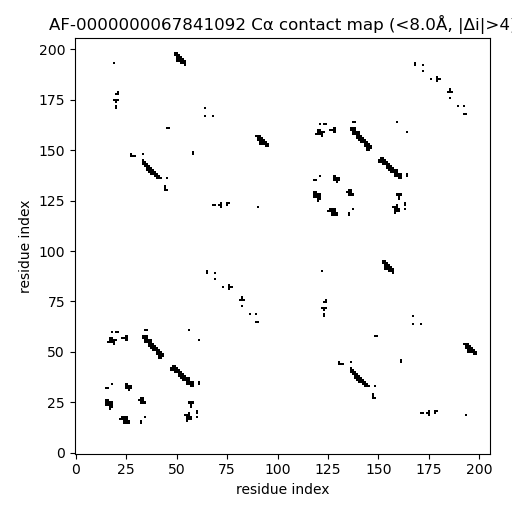781 7.336 -6.91 1 93.31 70 LYS B CA 1
ATOM 1360 C C . LYS B 1 70 ? -11.219 7.793 -6.676 1 93.31 70 LYS B C 1
ATOM 1362 O O . LYS B 1 70 ? -11.492 8.992 -6.645 1 93.31 70 LYS B O 1
ATOM 1367 N N . GLN B 1 71 ? -12.086 6.844 -6.578 1 93.81 71 GLN B N 1
ATOM 1368 C CA . GLN B 1 71 ? -13.492 7.148 -6.316 1 93.81 71 GLN B CA 1
ATOM 1369 C C . GLN B 1 71 ? -13.648 7.898 -4.996 1 93.81 71 GLN B C 1
ATOM 1371 O O . GLN B 1 71 ? -14.398 8.875 -4.918 1 93.81 71 GLN B O 1
ATOM 1376 N N . GLU B 1 72 ? -12.992 7.438 -3.936 1 94.38 72 GLU B N 1
ATOM 1377 C CA . GLU B 1 72 ? -13.07 8.086 -2.631 1 94.38 72 GLU B CA 1
ATOM 1378 C C . GLU B 1 72 ? -12.562 9.523 -2.703 1 94.38 72 GLU B C 1
ATOM 1380 O O . GLU B 1 72 ? -13.117 10.422 -2.059 1 94.38 72 GLU B O 1
ATOM 1385 N N . ARG B 1 73 ? -11.484 9.727 -3.395 1 92.62 73 ARG B N 1
ATOM 1386 C CA . ARG B 1 73 ? -10.977 11.086 -3.584 1 92.62 73 ARG B CA 1
ATOM 1387 C C . ARG B 1 73 ? -12.016 11.969 -4.258 1 92.62 73 ARG B C 1
ATOM 1389 O O . ARG B 1 73 ? -12.211 13.117 -3.855 1 92.62 73 ARG B O 1
ATOM 1396 N N . ARG B 1 74 ? -12.648 11.469 -5.328 1 90.25 74 ARG B N 1
ATOM 1397 C CA . ARG B 1 74 ? -13.688 12.211 -6.027 1 90.25 74 ARG B CA 1
ATOM 1398 C C . ARG B 1 74 ? -14.828 12.578 -5.078 1 90.25 74 ARG B C 1
ATOM 1400 O O . ARG B 1 74 ? -15.32 13.711 -5.098 1 90.25 74 ARG B O 1
ATOM 1407 N N . ILE B 1 75 ? -15.18 11.688 -4.258 1 90.25 75 ILE B N 1
ATOM 1408 C CA . ILE B 1 75 ? -16.281 11.891 -3.318 1 90.25 75 ILE B CA 1
ATOM 1409 C C . ILE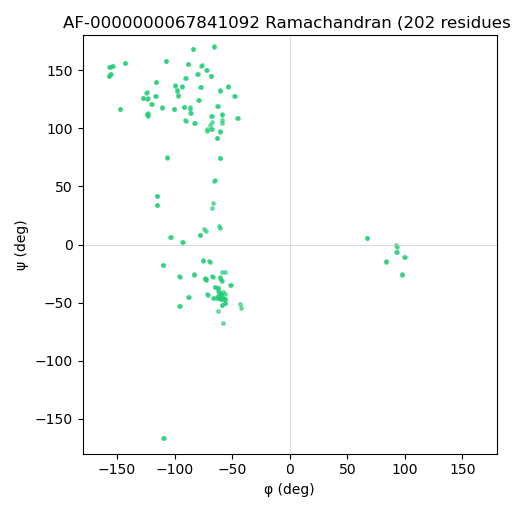 B 1 75 ? -15.898 12.977 -2.312 1 90.25 75 ILE B C 1
ATOM 1411 O O . ILE B 1 75 ? -16.703 13.867 -2.023 1 90.25 75 ILE B O 1
ATOM 1415 N N . THR B 1 76 ? -14.68 12.875 -1.776 1 87.38 76 THR B N 1
ATOM 1416 C CA . THR B 1 76 ? -14.203 13.844 -0.796 1 87.38 76 THR B CA 1
ATOM 1417 C C . THR B 1 76 ? -14.141 15.242 -1.401 1 87.38 76 THR B C 1
ATOM 1419 O O . THR B 1 76 ? -14.5 16.219 -0.744 1 87.38 76 THR B O 1
ATOM 1422 N N . ASN B 1 77 ? -13.688 15.32 -2.676 1 83.06 77 ASN B N 1
ATOM 1423 C CA . ASN B 1 77 ? -13.539 16.609 -3.346 1 83.06 77 ASN B CA 1
ATOM 1424 C C . ASN B 1 77 ? -14.898 17.219 -3.691 1 83.06 77 ASN B C 1
ATOM 1426 O O . ASN B 1 77 ? -15.039 18.438 -3.738 1 83.06 77 ASN B O 1
ATOM 1430 N N . MET B 1 78 ? -15.742 16.391 -4.164 1 77.44 78 MET B N 1
ATOM 1431 C CA . MET B 1 78 ? -17.094 16.875 -4.422 1 77.44 78 MET B CA 1
ATOM 1432 C C . MET B 1 78 ? -17.672 17.578 -3.193 1 77.44 78 MET B C 1
ATOM 1434 O O . MET B 1 78 ? -18.312 18.625 -3.314 1 77.44 78 MET B O 1
ATOM 1438 N N . PHE B 1 79 ? -17.344 17.109 -2.123 1 71.38 79 PHE B N 1
ATOM 1439 C CA . PHE B 1 79 ? -17.875 17.656 -0.883 1 71.38 79 PHE B CA 1
ATOM 1440 C C . PHE B 1 79 ? -17.078 18.875 -0.447 1 71.38 79 PHE B C 1
ATOM 1442 O O . PHE B 1 79 ? -17.594 19.766 0.224 1 71.38 79 PHE B O 1
ATOM 1449 N N . GLU B 1 80 ? -15.812 18.844 -0.929 1 69.88 80 GLU B N 1
ATOM 1450 C CA . GLU B 1 80 ? -14.961 19.969 -0.55 1 69.88 80 GLU B CA 1
ATOM 1451 C C . GLU B 1 80 ? -14.992 21.062 -1.606 1 69.88 80 GLU B C 1
ATOM 1453 O O . GLU B 1 80 ? -14.43 22.141 -1.402 1 69.88 80 GLU B O 1
ATOM 1458 N N . GLY B 1 81 ? -15.867 20.812 -2.727 1 60.91 81 GLY B N 1
ATOM 1459 C CA . GLY B 1 81 ? -15.992 21.812 -3.77 1 60.91 81 GLY B CA 1
ATOM 1460 C C . GLY B 1 81 ? -14.719 22 -4.574 1 60.91 81 GLY B C 1
ATOM 1461 O O . GLY B 1 81 ? -14.5 23.062 -5.156 1 60.91 81 GLY B O 1
ATOM 1462 N N . ASP B 1 82 ? -13.602 21.203 -4.41 1 55.31 82 ASP B N 1
ATOM 1463 C CA . ASP B 1 82 ? -12.367 21.281 -5.18 1 55.31 82 ASP B CA 1
ATOM 1464 C C . ASP B 1 82 ? -12.25 20.109 -6.148 1 55.31 82 ASP B C 1
ATOM 1466 O O . ASP B 1 82 ? -11.617 19.094 -5.828 1 55.31 82 ASP B O 1
ATOM 1470 N N . PRO B 1 83 ? -13.023 20.141 -7.219 1 53.12 83 PRO B N 1
ATOM 1471 C CA . PRO B 1 83 ? -13 19.031 -8.172 1 53.12 83 PRO B CA 1
ATOM 1472 C C . PRO B 1 83 ? -11.625 18.812 -8.805 1 53.12 83 PRO B C 1
ATOM 1474 O O . PRO B 1 83 ? -11.516 18.203 -9.867 1 53.12 83 PRO B O 1
ATOM 1477 N N . GLN B 1 84 ? -10.484 19.359 -8.336 1 49.22 84 GLN B N 1
ATOM 1478 C CA . GLN B 1 84 ? -9.297 19.609 -9.148 1 49.22 84 GLN B CA 1
ATOM 1479 C C . GLN B 1 84 ? -8.734 18.297 -9.703 1 49.22 84 GLN B C 1
ATOM 1481 O O . GLN B 1 84 ? -7.957 18.297 -10.656 1 49.22 84 GLN B O 1
ATOM 1486 N N . GLN B 1 85 ? -8.359 17.25 -8.984 1 51.62 85 GLN B N 1
ATOM 1487 C CA . GLN B 1 85 ? -7.145 16.578 -9.438 1 51.62 85 GLN B CA 1
ATOM 1488 C C . GLN B 1 85 ? -7.465 15.531 -10.5 1 51.62 85 GLN B C 1
ATOM 1490 O O . GLN B 1 85 ? -8.445 14.789 -10.375 1 51.62 85 GLN B O 1
ATOM 1495 N N . PRO B 1 86 ? -6.949 15.727 -11.695 1 49.81 86 PRO B N 1
ATOM 1496 C CA . PRO B 1 86 ? -7.082 14.742 -12.773 1 49.81 86 PRO B CA 1
ATOM 1497 C C . PRO B 1 86 ? -6.797 13.312 -12.312 1 49.81 86 PRO B C 1
ATOM 1499 O O . PRO B 1 86 ? -5.887 13.094 -11.508 1 49.81 86 PRO B O 1
ATOM 1502 N N . GLU B 1 87 ? -7.855 12.531 -12.25 1 58.66 87 GLU B N 1
ATOM 1503 C CA . GLU B 1 87 ? -8.023 11.172 -11.75 1 58.66 87 GLU B CA 1
ATOM 1504 C C . GLU B 1 87 ? -7.117 10.195 -12.492 1 58.66 87 GLU B C 1
ATOM 1506 O O . GLU B 1 87 ? -6.738 9.156 -11.953 1 58.66 87 GLU B O 1
ATOM 1511 N N . ASP B 1 88 ? -6.641 10.5 -13.812 1 55.84 88 ASP B N 1
ATOM 1512 C CA . ASP B 1 88 ? -6.164 9.414 -14.664 1 55.84 88 ASP B CA 1
ATOM 1513 C C . ASP B 1 88 ? -4.879 8.805 -14.102 1 55.84 88 ASP B C 1
ATOM 1515 O O . ASP B 1 88 ? -4.629 7.609 -14.273 1 55.84 88 ASP B O 1
ATOM 1519 N N . ASP B 1 89 ? -4.082 9.688 -13.32 1 66.06 89 ASP B N 1
ATOM 1520 C CA . ASP B 1 89 ? -2.775 9.18 -12.914 1 66.06 89 ASP B CA 1
ATOM 1521 C C . ASP B 1 89 ? 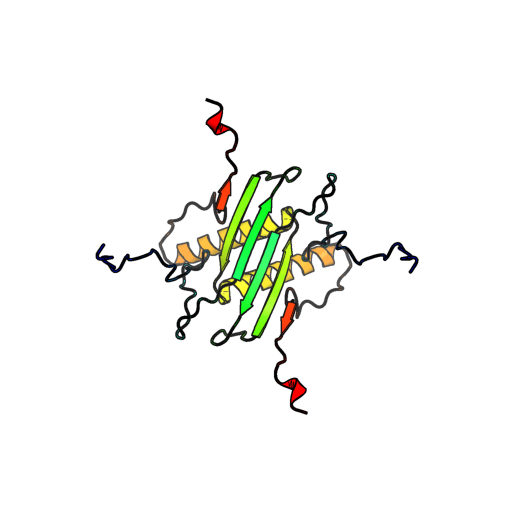-2.689 9.039 -11.398 1 66.06 89 ASP B C 1
ATOM 1523 O O . ASP B 1 89 ? -1.644 9.312 -10.805 1 66.06 89 ASP B O 1
ATOM 1527 N N . PHE B 1 90 ? -3.799 8.695 -10.844 1 72.38 90 PHE B N 1
ATOM 1528 C CA . PHE B 1 90 ? -3.797 8.594 -9.391 1 72.38 90 PHE B CA 1
ATOM 1529 C C . PHE B 1 90 ? -2.838 7.508 -8.922 1 72.38 90 PHE B C 1
ATOM 1531 O O . PHE B 1 90 ? -2.924 6.359 -9.367 1 72.38 90 PHE B O 1
ATOM 1538 N N . GLY B 1 91 ? -1.892 7.926 -8.172 1 68.5 91 GLY B N 1
ATOM 1539 C CA . GLY B 1 91 ? -0.938 7.008 -7.574 1 68.5 91 GLY B CA 1
ATOM 1540 C C . GLY B 1 91 ? 0.204 6.641 -8.5 1 68.5 91 GLY B C 1
ATOM 1541 O O . GLY B 1 91 ? 1.169 6 -8.086 1 68.5 91 GLY B O 1
ATOM 1542 N N . LEU B 1 92 ? 0.067 6.938 -9.852 1 61 92 LEU B N 1
ATOM 1543 C CA . LEU B 1 92 ? 1.156 6.621 -10.773 1 61 92 LEU B CA 1
ATOM 1544 C C . LEU B 1 92 ? 2.367 7.504 -10.5 1 61 92 LEU B C 1
ATOM 1546 O O . LEU B 1 92 ? 2.318 8.719 -10.727 1 61 92 LEU B O 1
ATOM 1550 N N . ALA B 1 93 ? 3.422 6.922 -10 1 72.88 93 ALA B N 1
ATOM 1551 C CA . ALA B 1 93 ? 4.609 7.68 -9.609 1 72.88 93 ALA B CA 1
ATOM 1552 C C . ALA B 1 93 ? 5.562 7.844 -10.789 1 72.88 93 ALA B C 1
ATOM 1554 O O . ALA B 1 93 ? 6.199 8.891 -10.945 1 72.88 93 ALA B O 1
ATOM 1555 N N . SER B 1 94 ? 5.855 6.883 -11.555 1 60.03 94 SER B N 1
ATOM 1556 C CA . SER B 1 94 ? 6.75 6.969 -12.711 1 60.03 94 SER B CA 1
ATOM 1557 C C . SER B 1 94 ? 6.438 5.883 -13.734 1 60.03 94 SER B C 1
ATOM 1559 O O . SER B 1 94 ? 5.758 4.906 -13.422 1 60.03 94 SER B O 1
ATOM 1561 N N . ARG B 1 95 ? 6.668 6.293 -15.094 1 61.22 95 ARG B N 1
ATOM 1562 C CA . ARG B 1 95 ? 6.668 5.32 -16.188 1 61.22 95 ARG B CA 1
ATOM 1563 C C . ARG B 1 95 ? 8.07 5.148 -16.766 1 61.22 95 ARG B C 1
ATOM 1565 O O . ARG B 1 95 ? 8.82 6.113 -16.875 1 61.22 95 ARG B O 1
ATOM 1572 N N . ASP B 1 96 ? 8.695 4.113 -16.75 1 57.09 96 ASP B N 1
ATOM 1573 C CA . ASP B 1 96 ? 10.016 3.916 -17.328 1 57.09 96 ASP B CA 1
ATOM 1574 C C . ASP B 1 96 ? 10 4.188 -18.828 1 57.09 96 ASP B C 1
ATOM 1576 O O . ASP B 1 96 ? 9.273 3.529 -19.578 1 57.09 96 ASP B O 1
ATOM 1580 N N . ASP B 1 97 ? 9.938 5.547 -19.156 1 49.62 97 ASP B N 1
ATOM 1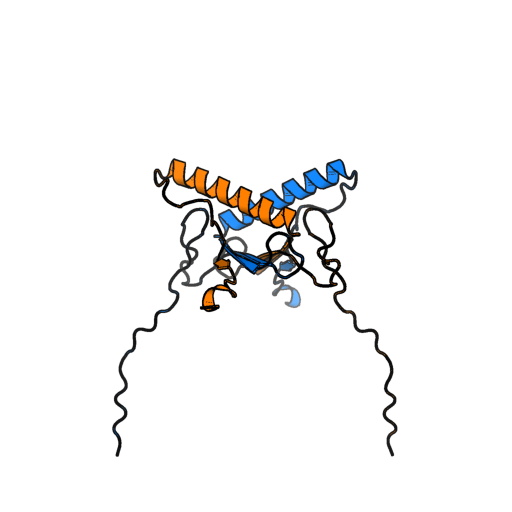581 C CA . ASP B 1 97 ? 10.133 5.816 -20.578 1 49.62 97 ASP B CA 1
ATOM 1582 C C . ASP B 1 97 ? 11.539 5.434 -21.016 1 49.62 97 ASP B C 1
ATOM 1584 O O . ASP B 1 97 ? 12.5 6.164 -20.766 1 49.62 97 ASP B O 1
ATOM 1588 N N . PHE B 1 98 ? 12.039 4.391 -20.891 1 41.56 98 PHE B N 1
ATOM 1589 C CA . PHE B 1 98 ? 13.305 4.098 -21.562 1 41.56 98 PHE B CA 1
ATOM 1590 C C . PHE B 1 98 ? 13.305 4.641 -22.984 1 41.56 98 PHE B C 1
ATOM 1592 O O . PHE B 1 98 ? 14.336 5.121 -23.469 1 41.56 98 PHE B O 1
ATOM 1599 N N . PHE B 1 99 ? 12.383 4.348 -23.859 1 39.44 99 PHE B N 1
ATOM 1600 C CA . PHE B 1 99 ? 12.758 4.473 -25.266 1 39.44 99 PHE B CA 1
ATOM 1601 C C . PHE B 1 99 ? 12.75 5.93 -25.688 1 39.44 99 PHE B C 1
ATOM 1603 O O . PHE B 1 99 ? 12.648 6.23 -26.891 1 39.44 99 PHE B O 1
ATOM 1610 N N . ARG B 1 100 ? 12.602 6.887 -24.891 1 36.22 100 ARG B N 1
ATOM 1611 C CA . ARG B 1 100 ? 12.578 8.102 -25.703 1 36.22 100 ARG B CA 1
ATOM 1612 C C . ARG B 1 100 ? 13.977 8.438 -26.219 1 36.22 100 ARG B C 1
ATOM 1614 O O . ARG B 1 100 ? 14.148 9.398 -26.969 1 36.22 100 ARG B O 1
ATOM 1621 N N . ASP B 1 101 ? 14.992 8.023 -25.438 1 34.31 101 ASP B N 1
ATOM 1622 C CA . ASP B 1 101 ? 16.172 8.68 -25.984 1 34.31 101 ASP B CA 1
ATOM 1623 C C . ASP B 1 101 ? 16.578 8.039 -27.312 1 34.31 101 ASP B C 1
ATOM 1625 O O . ASP B 1 101 ? 17.719 8.195 -27.75 1 34.31 101 ASP B O 1
ATOM 1629 N N . GLY B 1 102 ? 15.781 7.199 -27.922 1 32.19 102 GLY B N 1
ATOM 1630 C CA . GLY B 1 102 ? 16.375 6.883 -29.203 1 32.19 102 GLY B CA 1
ATOM 1631 C C . GLY B 1 102 ? 16.406 8.07 -30.156 1 32.19 102 GLY B C 1
ATOM 1632 O O . GLY B 1 102 ? 15.57 8.156 -31.062 1 32.19 102 GLY B O 1
ATOM 1633 N N . HIS B 1 103 ? 16.531 9.359 -29.688 1 28.5 103 HIS B N 1
ATOM 1634 C CA . HIS B 1 103 ? 17 10.141 -30.828 1 28.5 103 HIS B CA 1
ATOM 1635 C C . HIS B 1 103 ? 18.484 9.867 -31.109 1 28.5 103 HIS B C 1
ATOM 1637 O O . HIS B 1 103 ? 19.266 9.617 -30.188 1 28.5 103 HIS B O 1
#

Nearest PDB structures (foldseek):
  6zn5-assembly1_Z  TM=3.922E-01  e=2.174E-01  Homo sapiens
  6zxd-assembly1_V  TM=3.629E-01  e=1.791E-01  Homo sapiens
  8oo0-assembly1_SV  TM=3.471E-01  e=1.791E-01  Thermochaetoides thermophila
  7syx-assembly1_W  TM=3.639E-01  e=3.648E-01  Oryctolagus cuniculus
  8g61-assembly1_SV  TM=4.026E-01  e=1.168E+00  Homo sapiens